Protein AF-A0A1A7ZL63-F1 (afdb_monomer_lite)

Foldseek 3Di:
DWDFDDPDPPDTDIDDDPDDDPDPVVVQVVCCVVVVPPDRDDDDDDDPPPPDDDDDDDDDDDDDDDDDDDPDDPDDPPPDDDQDDFPPVLVVLVVVQVVVCVVPNDHRDDDPVSVDRSVDLCVLVVVLQVVCVVPVVQADPPDPSRSVVVSVVSVVVVVVVLVVCVVVVPVVSVVPDDPPPPPDD

Secondary structure (DSSP, 8-state):
-EEEEEEETTEEEEEE-SS--SSHHHHHHHHHHHHT--SPPPP----TTTTS------------------TT----------PPP--HHHHHHHHHHHHHHHHH-PPP---HHHHHHHT-THHHHHHHHHHHHH-GGGPPTT-SSS-HHHHHHHHHHHHHHHHHHHHTT-HHHHTT---------

pLDDT: mean 71.56, std 17.41, range [31.41, 94.0]

Radius of gyration: 26.02 Å; chains: 1; bounding box: 47×68×57 Å

Structure (mmCIF, N/CA/C/O backbone):
data_AF-A0A1A7ZL63-F1
#
_entry.id   AF-A0A1A7ZL63-F1
#
loop_
_atom_site.group_PDB
_atom_site.id
_atom_site.type_symbol
_atom_site.label_atom_id
_atom_site.label_alt_id
_atom_site.label_comp_id
_atom_site.label_asym_id
_atom_site.label_entity_id
_atom_site.label_seq_id
_atom_site.pdbx_PDB_ins_code
_atom_site.Cartn_x
_atom_site.Cartn_y
_atom_site.Cartn_z
_atom_site.occupancy
_atom_site.B_iso_or_equiv
_atom_site.auth_seq_id
_atom_site.auth_comp_id
_atom_site.auth_asym_id
_atom_site.auth_atom_id
_atom_site.pdbx_PDB_model_num
ATOM 1 N N . MET A 1 1 ? 22.954 -25.687 13.966 1.00 70.56 1 MET A N 1
ATOM 2 C CA . MET A 1 1 ? 22.004 -24.826 13.222 1.00 70.56 1 MET A CA 1
ATOM 3 C C . MET A 1 1 ? 20.607 -25.435 13.290 1.00 70.56 1 MET A C 1
ATOM 5 O O . MET A 1 1 ? 20.502 -26.653 13.380 1.00 70.56 1 MET A O 1
ATOM 9 N N . LEU A 1 2 ? 19.548 -24.621 13.294 1.00 75.62 2 LEU A N 1
ATOM 10 C CA . LEU A 1 2 ? 18.165 -25.104 13.254 1.00 75.62 2 LEU A CA 1
ATOM 11 C C . LEU A 1 2 ? 17.562 -24.785 11.885 1.00 75.62 2 LEU A C 1
ATOM 13 O O . LEU A 1 2 ? 17.505 -23.617 11.516 1.00 75.62 2 LEU A O 1
ATOM 17 N N . LEU A 1 3 ? 17.117 -25.807 11.159 1.00 78.75 3 LEU A N 1
ATOM 18 C CA . LEU A 1 3 ? 16.403 -25.656 9.896 1.00 78.75 3 LEU A CA 1
ATOM 19 C C . LEU A 1 3 ? 14.911 -25.891 10.114 1.00 78.75 3 LEU A C 1
ATOM 21 O O . LEU A 1 3 ? 14.521 -26.822 10.817 1.00 78.75 3 LEU A O 1
ATOM 25 N N . HIS A 1 4 ? 14.078 -25.045 9.515 1.00 77.44 4 HIS A N 1
ATOM 26 C CA . HIS A 1 4 ? 12.648 -25.301 9.382 1.00 77.44 4 HIS A CA 1
ATOM 27 C C . HIS A 1 4 ? 12.427 -25.895 7.993 1.00 77.44 4 HIS A C 1
ATOM 29 O O . HIS A 1 4 ? 12.648 -25.221 6.992 1.00 77.44 4 HIS A O 1
ATOM 35 N N . VAL A 1 5 ? 12.059 -27.168 7.945 1.00 76.81 5 VAL A N 1
ATOM 36 C CA . VAL A 1 5 ? 11.848 -27.920 6.711 1.00 76.81 5 VAL A CA 1
ATOM 37 C C . VAL A 1 5 ? 10.349 -28.083 6.513 1.00 76.81 5 VAL A C 1
ATOM 39 O O . VAL A 1 5 ? 9.661 -28.586 7.397 1.00 76.81 5 VAL A O 1
ATOM 42 N N . VAL A 1 6 ? 9.845 -27.636 5.369 1.00 76.56 6 VAL A N 1
ATOM 43 C CA . VAL A 1 6 ? 8.435 -27.744 4.982 1.00 76.56 6 VAL A CA 1
ATOM 44 C C . VAL A 1 6 ? 8.344 -28.874 3.962 1.00 76.56 6 VAL A C 1
ATOM 46 O O . VAL A 1 6 ? 8.905 -28.761 2.877 1.00 76.56 6 VAL A O 1
ATOM 49 N N . LEU A 1 7 ? 7.704 -29.985 4.327 1.00 74.25 7 LEU A N 1
ATOM 50 C CA . LEU A 1 7 ? 7.503 -31.137 3.436 1.00 74.25 7 LEU A CA 1
ATOM 51 C C . LEU A 1 7 ? 6.174 -31.033 2.674 1.00 74.25 7 LEU A C 1
ATOM 53 O O . LEU A 1 7 ? 6.076 -31.476 1.536 1.00 74.25 7 LEU A O 1
ATOM 57 N N . ALA A 1 8 ? 5.164 -30.445 3.313 1.00 67.62 8 ALA A N 1
ATOM 58 C CA . ALA A 1 8 ? 3.850 -30.129 2.761 1.00 67.62 8 ALA A CA 1
ATOM 59 C C . ALA A 1 8 ? 3.248 -28.954 3.551 1.00 67.62 8 ALA A C 1
ATOM 61 O O . ALA A 1 8 ? 3.749 -28.641 4.634 1.00 67.62 8 ALA A O 1
ATOM 62 N N . ASP A 1 9 ? 2.161 -28.355 3.057 1.00 61.75 9 ASP A N 1
ATOM 63 C CA . ASP A 1 9 ? 1.503 -27.192 3.686 1.00 61.75 9 ASP A CA 1
ATOM 64 C C . ASP A 1 9 ? 1.155 -27.421 5.172 1.00 61.75 9 ASP A C 1
ATOM 66 O O . ASP A 1 9 ? 1.250 -26.499 5.982 1.00 61.75 9 ASP A O 1
ATOM 70 N N . ASP A 1 10 ? 0.863 -28.673 5.549 1.00 66.25 10 ASP A N 1
ATOM 71 C CA . ASP A 1 10 ? 0.518 -29.072 6.920 1.00 66.25 10 ASP A CA 1
ATOM 72 C C . ASP A 1 10 ? 1.661 -29.784 7.678 1.00 66.25 10 ASP A C 1
ATOM 74 O O . ASP A 1 10 ? 1.498 -30.158 8.842 1.00 66.25 10 ASP A O 1
ATOM 78 N N . ASN A 1 11 ? 2.826 -30.002 7.053 1.00 68.88 11 ASN A N 1
ATOM 79 C CA . ASN A 1 11 ? 3.933 -30.768 7.640 1.00 68.88 11 ASN A CA 1
ATOM 80 C C . ASN A 1 11 ? 5.240 -29.966 7.645 1.00 68.88 11 ASN A C 1
ATOM 82 O O . ASN A 1 11 ? 6.052 -30.035 6.717 1.00 68.88 11 ASN A O 1
ATOM 86 N N . ILE A 1 12 ? 5.436 -29.220 8.734 1.00 80.06 12 ILE A N 1
ATOM 87 C CA . ILE A 1 12 ? 6.614 -28.387 8.979 1.00 80.06 12 ILE A CA 1
ATOM 88 C C . ILE A 1 12 ? 7.403 -28.974 10.148 1.00 80.06 12 ILE A C 1
ATOM 90 O O . ILE A 1 12 ? 6.909 -29.052 11.274 1.00 80.06 12 ILE A O 1
ATOM 94 N N . GLN A 1 13 ? 8.656 -29.348 9.901 1.00 75.19 13 GLN A N 1
ATOM 95 C CA . GLN A 1 13 ? 9.521 -29.987 10.886 1.00 75.19 13 GLN A CA 1
ATOM 96 C C . GLN A 1 13 ? 10.772 -29.161 11.165 1.00 75.19 13 GLN A C 1
ATOM 98 O O . GLN A 1 13 ? 11.393 -28.582 10.275 1.00 75.19 13 GLN A O 1
ATOM 103 N N . ARG A 1 14 ? 11.160 -29.103 12.440 1.00 80.00 14 ARG A N 1
ATOM 104 C CA . ARG A 1 14 ? 12.353 -28.376 12.885 1.00 80.00 14 ARG A CA 1
ATOM 105 C C . ARG A 1 14 ? 13.497 -29.369 13.034 1.00 80.00 14 ARG A C 1
ATOM 107 O O . ARG A 1 14 ? 13.522 -30.137 13.991 1.00 80.00 14 ARG A O 1
ATOM 114 N N . VAL A 1 15 ? 14.451 -29.335 12.112 1.00 79.69 15 VAL A N 1
ATOM 115 C CA . VAL A 1 15 ? 15.610 -30.232 12.111 1.00 79.69 15 VAL A CA 1
ATOM 116 C C . VAL A 1 15 ? 16.800 -29.518 12.738 1.00 79.69 15 VAL A C 1
ATOM 118 O O . VAL A 1 15 ? 17.199 -28.431 12.310 1.00 79.69 15 VAL A O 1
ATOM 121 N N . ARG A 1 16 ? 17.379 -30.118 13.781 1.00 78.19 16 ARG A N 1
ATOM 122 C CA . ARG A 1 16 ? 18.642 -29.653 14.364 1.00 78.19 16 ARG A CA 1
ATOM 123 C C . ARG A 1 16 ? 19.801 -30.330 13.652 1.00 78.19 16 ARG A C 1
ATOM 125 O O . ARG A 1 16 ? 19.922 -31.546 13.687 1.00 78.19 16 ARG A O 1
ATOM 132 N N . ILE A 1 17 ? 20.662 -29.522 13.047 1.00 77.94 17 ILE A N 1
ATOM 133 C CA . ILE A 1 17 ? 21.904 -29.972 12.424 1.00 77.94 17 ILE A CA 1
ATOM 134 C C . ILE A 1 17 ? 23.062 -29.591 13.341 1.00 77.94 17 ILE A C 1
ATOM 136 O O . ILE A 1 17 ? 23.284 -28.404 13.608 1.00 77.94 17 ILE A O 1
ATOM 140 N N . GLU A 1 18 ? 23.789 -30.593 13.829 1.00 71.56 18 GLU A N 1
ATOM 141 C CA . GLU A 1 18 ? 24.925 -30.398 14.736 1.00 71.56 18 GLU A CA 1
ATOM 142 C C . GLU A 1 18 ? 26.198 -29.973 13.999 1.00 71.56 18 GLU A C 1
ATOM 144 O O . GLU A 1 18 ? 26.926 -29.110 14.485 1.00 71.56 18 GLU A O 1
ATOM 149 N N . ARG A 1 19 ? 26.442 -30.522 12.803 1.00 71.19 19 ARG A N 1
ATOM 150 C CA . ARG A 1 19 ? 27.609 -30.201 11.969 1.00 71.19 19 ARG A CA 1
ATOM 151 C C . ARG A 1 19 ? 27.166 -29.605 10.645 1.00 71.19 19 ARG A C 1
ATOM 153 O O . ARG A 1 19 ? 26.335 -30.196 9.968 1.00 71.19 19 ARG A O 1
ATOM 160 N N . LEU A 1 20 ? 27.714 -28.442 10.297 1.00 71.50 20 LEU A N 1
ATOM 161 C CA . LEU A 1 20 ? 27.452 -27.787 9.019 1.00 71.50 20 LEU A CA 1
ATOM 162 C C . LEU A 1 20 ? 28.084 -28.622 7.891 1.00 71.50 20 LEU A C 1
ATOM 164 O O . LEU A 1 20 ? 29.304 -28.780 7.897 1.00 71.50 20 LEU A O 1
ATOM 168 N N . PRO A 1 21 ? 27.295 -29.173 6.956 1.00 77.75 21 PRO A N 1
ATOM 169 C CA . PRO A 1 21 ? 27.849 -29.875 5.806 1.00 77.75 21 PRO A CA 1
ATOM 170 C C . PRO A 1 21 ? 28.565 -28.887 4.879 1.00 77.75 21 PRO A C 1
ATOM 172 O O . PRO A 1 21 ? 28.074 -27.779 4.666 1.00 77.75 21 PRO A O 1
ATOM 175 N N . GLU A 1 22 ? 29.701 -29.286 4.306 1.00 75.44 22 GLU A N 1
ATOM 176 C CA . GLU A 1 22 ? 30.427 -28.461 3.325 1.00 75.44 22 GLU A CA 1
ATOM 177 C C . GLU A 1 22 ? 29.796 -28.528 1.925 1.00 75.44 22 GLU A C 1
ATOM 179 O O . GLU A 1 22 ? 30.014 -27.639 1.102 1.00 75.44 22 GLU A O 1
ATOM 184 N N . LYS A 1 23 ? 28.995 -29.568 1.649 1.00 81.25 23 LYS A N 1
ATOM 185 C CA . LYS A 1 23 ? 28.342 -29.795 0.355 1.00 81.25 23 LYS A CA 1
ATOM 186 C C . LYS A 1 23 ? 26.835 -29.981 0.497 1.00 81.25 23 LYS A C 1
ATOM 188 O O . LYS A 1 23 ? 26.334 -30.511 1.488 1.00 81.25 23 LYS A O 1
ATOM 193 N N . VAL A 1 24 ? 26.111 -29.579 -0.547 1.00 80.94 24 VAL A N 1
ATOM 194 C CA . VAL A 1 24 ? 24.645 -29.690 -0.621 1.00 80.94 24 VAL A CA 1
ATOM 195 C C . VAL A 1 24 ? 24.190 -31.151 -0.656 1.00 80.94 24 VAL A C 1
ATOM 197 O O . VAL A 1 24 ? 23.161 -31.479 -0.072 1.00 80.94 24 VAL A O 1
ATOM 200 N N . ASP A 1 25 ? 24.954 -32.043 -1.283 1.00 81.38 25 ASP A N 1
ATOM 201 C CA . ASP A 1 25 ? 24.606 -33.468 -1.343 1.00 81.38 25 ASP A CA 1
ATOM 202 C C . ASP A 1 25 ? 24.687 -34.132 0.035 1.00 81.38 25 ASP A C 1
ATOM 204 O O . ASP A 1 25 ? 23.787 -34.879 0.418 1.00 81.38 25 ASP A O 1
ATOM 208 N N . ASP A 1 26 ? 25.690 -33.764 0.835 1.00 83.38 26 ASP A N 1
ATOM 209 C CA . ASP A 1 26 ? 25.818 -34.220 2.221 1.00 83.38 26 ASP A CA 1
ATOM 210 C C . ASP A 1 26 ? 24.646 -33.709 3.077 1.00 83.38 26 ASP A C 1
ATOM 212 O O . ASP A 1 26 ? 24.096 -34.444 3.900 1.00 83.38 26 ASP A O 1
ATOM 216 N N . LEU A 1 27 ? 24.201 -32.467 2.837 1.00 84.19 27 LEU A N 1
ATOM 217 C CA . LEU A 1 27 ? 23.000 -31.910 3.464 1.00 84.19 27 LEU A CA 1
ATOM 218 C C . LEU A 1 27 ? 21.731 -32.673 3.053 1.00 84.19 27 LEU A C 1
ATOM 220 O O . LEU A 1 27 ? 20.891 -32.955 3.908 1.00 84.19 27 LEU A O 1
ATOM 224 N N . LYS A 1 28 ? 21.584 -33.036 1.773 1.00 83.00 28 LYS A N 1
ATOM 225 C CA . LYS A 1 28 ? 20.447 -33.836 1.288 1.00 83.00 28 LYS A CA 1
ATOM 226 C C . LYS A 1 28 ? 20.410 -35.206 1.957 1.00 83.00 28 LYS A C 1
ATOM 228 O O . LYS A 1 28 ? 19.357 -35.612 2.439 1.00 83.00 28 LYS A O 1
ATOM 233 N N . ILE A 1 29 ? 21.545 -35.901 2.023 1.00 82.31 29 ILE A N 1
ATOM 234 C CA . ILE A 1 29 ? 21.652 -37.219 2.667 1.00 82.31 29 ILE A CA 1
ATOM 235 C C . ILE A 1 29 ? 21.281 -37.117 4.151 1.00 82.31 29 ILE A C 1
ATOM 237 O O . ILE A 1 29 ? 20.505 -37.931 4.659 1.00 82.31 29 ILE A O 1
ATOM 241 N N . LEU A 1 30 ? 21.776 -36.082 4.833 1.00 84.75 30 LEU A N 1
ATOM 242 C CA . LEU A 1 30 ? 21.455 -35.822 6.232 1.00 84.75 30 LEU A CA 1
ATOM 243 C C . LEU A 1 30 ? 19.952 -35.583 6.437 1.00 84.75 30 LEU A C 1
ATOM 245 O O . LEU A 1 30 ? 19.352 -36.199 7.314 1.00 84.75 30 LEU A O 1
ATOM 249 N N . LEU A 1 31 ? 19.326 -34.742 5.609 1.00 84.62 31 LEU A N 1
ATOM 250 C CA . LEU A 1 31 ? 17.890 -34.465 5.687 1.00 84.62 31 LEU A CA 1
ATOM 251 C C . LEU A 1 31 ? 17.045 -35.706 5.392 1.00 84.62 31 LEU A C 1
ATOM 253 O O . LEU A 1 31 ? 16.101 -35.964 6.132 1.00 84.62 31 LEU A O 1
ATOM 257 N N . LYS A 1 32 ? 17.407 -36.512 4.387 1.00 84.06 32 LYS A N 1
ATOM 258 C CA . LYS A 1 32 ? 16.730 -37.790 4.114 1.00 84.06 32 LYS A CA 1
ATOM 259 C C . LYS A 1 32 ? 16.787 -38.734 5.309 1.00 84.06 32 LYS A C 1
ATOM 261 O O . LYS A 1 32 ? 15.778 -39.335 5.656 1.00 84.06 32 LYS A O 1
ATOM 266 N N . THR A 1 33 ? 17.948 -38.822 5.957 1.00 81.69 33 THR A N 1
ATOM 267 C CA . THR A 1 33 ? 18.157 -39.700 7.116 1.00 81.69 33 THR A CA 1
ATOM 268 C C . THR A 1 33 ? 17.374 -39.205 8.333 1.00 81.69 33 THR A C 1
ATOM 270 O O . THR A 1 33 ? 16.739 -39.995 9.021 1.00 81.69 33 THR A O 1
ATOM 273 N N . CYS A 1 34 ? 17.368 -37.894 8.591 1.00 81.81 34 CYS A N 1
ATOM 274 C CA . CYS A 1 34 ? 16.638 -37.307 9.717 1.00 81.81 34 CYS A CA 1
ATOM 275 C C . CYS A 1 34 ? 15.114 -37.326 9.535 1.00 81.81 34 CYS A C 1
ATOM 277 O O . CYS A 1 34 ? 14.393 -37.424 10.524 1.00 81.81 34 CYS A O 1
ATOM 279 N N . LEU A 1 35 ? 14.632 -37.197 8.296 1.00 79.94 35 LEU A N 1
ATOM 280 C CA . LEU A 1 35 ? 13.205 -37.119 7.960 1.00 79.94 35 LEU A CA 1
ATOM 281 C C . LEU A 1 35 ? 12.637 -38.455 7.453 1.00 79.94 35 LEU A C 1
ATOM 283 O O . LEU A 1 35 ? 11.451 -38.532 7.144 1.00 79.94 35 LEU A O 1
ATOM 287 N N . ASN A 1 36 ? 13.474 -39.495 7.388 1.00 81.19 36 ASN A N 1
ATOM 288 C CA . ASN A 1 36 ? 13.137 -40.850 6.955 1.00 81.19 36 ASN A CA 1
ATOM 289 C C . ASN A 1 36 ? 12.478 -40.906 5.559 1.00 81.19 36 ASN A C 1
ATOM 291 O O . ASN A 1 36 ? 11.502 -41.624 5.348 1.00 81.19 36 ASN A O 1
ATOM 295 N N . LEU A 1 37 ? 13.010 -40.113 4.622 1.00 79.81 37 LEU A N 1
ATOM 296 C CA . LEU A 1 37 ? 12.501 -39.977 3.254 1.00 79.81 37 LEU A CA 1
ATOM 297 C C . LEU A 1 37 ? 13.196 -40.979 2.325 1.00 79.81 37 LEU A C 1
ATOM 299 O O . LEU A 1 37 ? 14.426 -40.996 2.245 1.00 79.81 37 LEU A O 1
ATOM 303 N N . GLU A 1 38 ? 12.412 -41.778 1.602 1.00 75.38 38 GLU A N 1
ATOM 304 C CA . GLU A 1 38 ? 12.925 -42.785 0.659 1.00 75.38 38 GLU A CA 1
ATOM 305 C C . GLU A 1 38 ? 13.233 -42.184 -0.728 1.00 75.38 38 GLU A C 1
ATOM 307 O O . GLU A 1 38 ? 14.140 -42.644 -1.423 1.00 75.38 38 GLU A O 1
ATOM 312 N N . ASP A 1 39 ? 12.561 -41.087 -1.089 1.00 74.75 39 ASP A N 1
ATOM 313 C CA . ASP A 1 39 ? 12.647 -40.465 -2.413 1.00 74.75 39 ASP A CA 1
ATOM 314 C C . ASP A 1 39 ? 13.774 -39.430 -2.561 1.00 74.75 39 ASP A C 1
ATOM 316 O O . ASP A 1 39 ? 14.427 -38.996 -1.604 1.00 74.75 39 ASP A O 1
ATOM 320 N N . GLU A 1 40 ? 14.050 -39.025 -3.803 1.00 74.88 40 GLU A N 1
ATOM 321 C CA . GLU A 1 40 ? 14.938 -37.903 -4.104 1.00 74.88 40 GLU A CA 1
ATOM 322 C C . GLU A 1 40 ? 14.309 -36.571 -3.684 1.00 74.88 40 GLU A C 1
ATOM 324 O O . GLU A 1 40 ? 13.197 -36.236 -4.079 1.00 74.88 40 GLU A O 1
ATOM 329 N N . ILE A 1 41 ? 15.036 -35.811 -2.859 1.00 75.56 41 ILE A N 1
ATOM 330 C CA . ILE A 1 41 ? 14.548 -34.547 -2.310 1.00 75.56 41 ILE A CA 1
ATOM 331 C C . ILE A 1 41 ? 15.179 -33.367 -3.042 1.00 75.56 41 ILE A C 1
ATOM 333 O O . ILE A 1 41 ? 16.400 -33.287 -3.220 1.00 75.56 41 ILE A O 1
ATOM 337 N N . VAL A 1 42 ? 14.335 -32.418 -3.433 1.00 76.38 42 VAL A N 1
ATOM 338 C CA . VAL A 1 42 ? 14.758 -31.124 -3.967 1.00 76.38 42 VAL A CA 1
ATOM 339 C C . VAL A 1 42 ? 14.736 -30.123 -2.822 1.00 76.38 42 VAL A C 1
ATOM 341 O O . 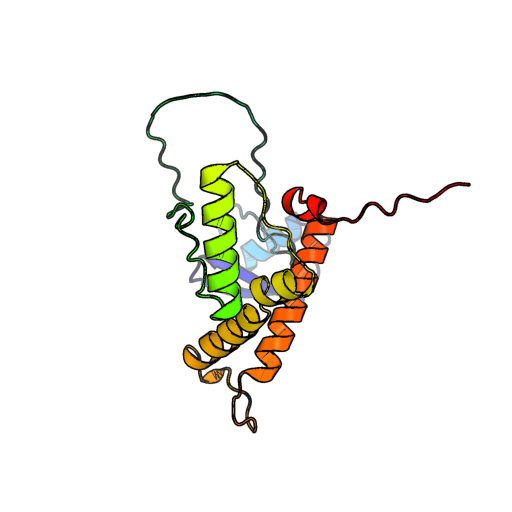VAL A 1 42 ? 13.709 -29.924 -2.182 1.00 76.38 42 VAL A O 1
ATOM 344 N N . ILE A 1 43 ? 15.882 -29.502 -2.545 1.00 77.44 43 ILE A N 1
ATOM 345 C CA . ILE A 1 43 ? 15.975 -28.463 -1.520 1.00 77.44 43 ILE A CA 1
ATOM 346 C C . ILE A 1 43 ? 15.663 -27.128 -2.182 1.00 77.44 43 ILE A C 1
ATOM 348 O O . ILE A 1 43 ? 16.363 -26.710 -3.103 1.00 77.44 43 ILE A O 1
ATOM 352 N N . GLN A 1 44 ? 14.634 -26.460 -1.679 1.00 71.06 44 GLN A N 1
ATOM 353 C CA . GLN A 1 44 ? 14.357 -25.061 -1.968 1.00 71.06 44 GLN A CA 1
ATOM 354 C C . GLN A 1 44 ? 14.586 -24.267 -0.688 1.00 71.06 44 GLN A C 1
ATOM 356 O O . GLN A 1 44 ? 14.170 -24.682 0.394 1.00 71.06 44 GLN A O 1
ATOM 361 N N . PHE A 1 45 ? 15.286 -23.147 -0.805 1.00 70.69 45 PHE A N 1
ATOM 362 C CA . PHE A 1 45 ? 15.494 -22.223 0.297 1.00 70.69 45 PHE A CA 1
ATOM 363 C C . PHE A 1 45 ? 14.743 -20.936 -0.022 1.00 70.69 45 PHE A C 1
ATOM 365 O O . PHE A 1 45 ? 14.794 -20.429 -1.140 1.00 70.69 45 PHE A O 1
ATOM 372 N N . GLN A 1 46 ? 13.980 -20.453 0.953 1.00 55.09 46 GLN A N 1
ATOM 373 C CA . GLN A 1 46 ? 13.253 -19.205 0.815 1.00 55.09 46 GLN A CA 1
ATOM 374 C C . GLN A 1 46 ? 14.166 -18.065 1.259 1.00 55.09 46 GLN A C 1
ATOM 376 O O . GLN A 1 46 ? 14.270 -17.773 2.451 1.00 55.09 46 GLN A O 1
ATOM 381 N N . ASP A 1 47 ? 14.823 -17.431 0.294 1.00 60.69 47 ASP A N 1
ATOM 382 C CA . ASP A 1 47 ? 15.481 -16.149 0.526 1.00 60.69 47 ASP A CA 1
ATOM 383 C C . ASP A 1 47 ? 14.443 -15.038 0.706 1.00 60.69 47 ASP A C 1
ATOM 385 O O . ASP A 1 47 ? 13.340 -15.098 0.153 1.00 60.69 47 ASP A O 1
ATOM 389 N N . GLU A 1 48 ? 14.816 -13.960 1.406 1.00 57.28 48 GLU A N 1
ATOM 390 C CA . GLU A 1 48 ? 14.009 -12.728 1.496 1.00 57.28 48 GLU A CA 1
ATOM 391 C C . GLU A 1 48 ? 13.683 -12.100 0.119 1.00 57.28 48 GLU A C 1
ATOM 393 O O . GLU A 1 48 ? 12.877 -11.168 0.044 1.00 57.28 48 GLU A O 1
ATOM 398 N N . GLU A 1 49 ? 14.291 -12.602 -0.961 1.00 53.69 49 GLU A N 1
ATOM 399 C CA . GLU A 1 49 ? 14.129 -12.161 -2.350 1.00 53.69 49 GLU A CA 1
ATOM 400 C C . GLU A 1 49 ? 13.328 -13.131 -3.244 1.00 53.69 49 GLU A C 1
ATOM 402 O O . GLU A 1 49 ? 12.916 -12.736 -4.330 1.00 53.69 49 GLU A O 1
ATOM 407 N N . PHE A 1 50 ? 13.025 -14.365 -2.818 1.00 44.69 50 PHE A N 1
ATOM 408 C CA . PHE A 1 50 ? 12.484 -15.410 -3.715 1.00 44.69 50 PHE A CA 1
ATOM 409 C C . PHE A 1 50 ? 10.955 -15.380 -3.919 1.00 44.69 50 PHE A C 1
ATOM 411 O O . PHE A 1 50 ? 10.361 -16.327 -4.429 1.00 44.69 50 PHE A O 1
ATOM 418 N N . GLY A 1 51 ? 10.292 -14.302 -3.500 1.00 44.66 51 GLY A N 1
ATOM 419 C CA . GLY A 1 51 ? 8.833 -14.222 -3.479 1.00 44.66 51 GLY A CA 1
ATOM 420 C C . GLY A 1 51 ? 8.143 -14.053 -4.834 1.00 44.66 51 GLY A C 1
ATOM 421 O O . GLY A 1 51 ? 6.939 -14.282 -4.876 1.00 44.66 51 GLY A O 1
ATOM 422 N N . ASP A 1 52 ? 8.828 -13.634 -5.909 1.00 43.34 52 ASP A N 1
ATOM 423 C CA . ASP A 1 52 ? 8.128 -13.327 -7.170 1.00 43.34 52 ASP A CA 1
ATOM 424 C C . ASP A 1 52 ? 9.048 -13.108 -8.390 1.00 43.34 52 ASP A C 1
ATOM 426 O O . ASP A 1 52 ? 9.164 -11.993 -8.892 1.00 43.34 52 ASP A O 1
ATOM 430 N N . CYS A 1 53 ? 9.735 -14.139 -8.891 1.00 36.06 53 CYS A N 1
ATOM 431 C CA . CYS A 1 53 ? 10.427 -14.051 -10.186 1.00 36.06 53 CYS A CA 1
ATOM 432 C C . CYS A 1 53 ? 10.366 -15.388 -10.945 1.00 36.06 53 CYS A C 1
ATOM 434 O O . CYS A 1 53 ? 11.343 -16.131 -10.978 1.00 36.06 53 CYS A O 1
ATOM 436 N N . THR A 1 54 ? 9.242 -15.693 -11.602 1.00 36.78 54 THR A N 1
ATOM 437 C CA . THR A 1 54 ? 9.257 -16.609 -12.760 1.00 36.78 54 THR A CA 1
ATOM 438 C C . THR A 1 54 ? 9.021 -15.781 -14.018 1.00 36.78 54 THR A C 1
ATOM 440 O O . THR A 1 54 ? 7.909 -15.386 -14.353 1.00 36.78 54 THR A O 1
ATOM 443 N N . VAL A 1 55 ? 10.128 -15.408 -14.653 1.00 44.38 55 VAL A N 1
ATOM 444 C CA . VAL A 1 55 ? 10.168 -14.703 -15.934 1.00 44.38 55 VAL A CA 1
ATOM 445 C C . VAL A 1 55 ? 10.061 -15.724 -17.061 1.00 44.38 55 VAL A C 1
ATOM 447 O O . VAL A 1 55 ? 11.061 -16.339 -17.421 1.00 44.38 55 VAL A O 1
ATOM 450 N N . ASP A 1 56 ? 8.879 -15.870 -17.657 1.00 40.22 56 ASP A N 1
ATOM 451 C CA . ASP A 1 56 ? 8.777 -16.491 -18.979 1.00 40.22 56 ASP A CA 1
ATOM 452 C C . ASP A 1 56 ? 9.061 -15.434 -20.051 1.00 40.22 56 ASP A C 1
ATOM 454 O O . ASP A 1 56 ? 8.260 -14.552 -20.366 1.00 40.22 56 ASP A O 1
ATOM 458 N N . THR A 1 57 ? 10.278 -15.516 -20.581 1.00 42.47 57 THR A N 1
ATOM 459 C CA . THR A 1 57 ? 10.737 -14.804 -21.772 1.00 42.47 57 THR A CA 1
ATOM 460 C C . THR A 1 57 ? 10.223 -15.557 -22.998 1.00 42.47 57 THR A C 1
ATOM 462 O O . THR A 1 57 ? 10.702 -16.655 -23.266 1.00 42.47 57 THR A O 1
ATOM 465 N N . GLY A 1 58 ? 9.287 -14.991 -23.770 1.00 35.84 58 GLY A N 1
ATOM 466 C CA . GLY A 1 58 ? 8.950 -15.584 -25.069 1.00 35.84 58 GLY A CA 1
ATOM 467 C C . GLY A 1 58 ? 7.665 -15.132 -25.766 1.00 35.84 58 GLY A C 1
ATOM 468 O O . GLY A 1 58 ? 6.615 -15.724 -25.574 1.00 35.84 58 GLY A O 1
ATOM 469 N N . SER A 1 59 ? 7.850 -14.205 -26.708 1.00 36.03 59 SER A N 1
ATOM 470 C CA . SER A 1 59 ? 7.121 -14.033 -27.976 1.00 36.03 59 SER A CA 1
ATOM 471 C C . SER A 1 59 ? 5.744 -13.356 -28.020 1.00 36.03 59 SER A C 1
ATOM 473 O O . SER A 1 59 ? 4.757 -13.773 -27.423 1.00 36.03 59 SER A O 1
ATOM 475 N N . LEU A 1 60 ? 5.717 -12.327 -28.871 1.00 45.22 60 LEU A N 1
ATOM 476 C CA . LEU A 1 60 ? 4.561 -11.702 -29.504 1.00 45.22 60 LEU A CA 1
ATOM 477 C C . LEU A 1 60 ? 3.738 -12.743 -30.285 1.00 45.22 60 LEU A C 1
ATOM 479 O O . LEU A 1 60 ? 4.323 -13.594 -30.951 1.00 45.22 60 LEU A O 1
ATOM 483 N N . ASP A 1 61 ? 2.406 -12.681 -30.201 1.00 34.19 61 ASP A N 1
ATOM 484 C CA . ASP A 1 61 ? 1.536 -12.289 -31.321 1.00 34.19 61 ASP A CA 1
ATOM 485 C C . ASP A 1 61 ? 0.040 -12.532 -31.038 1.00 34.19 61 ASP A C 1
ATOM 487 O O . ASP A 1 61 ? -0.387 -13.256 -30.142 1.00 34.19 61 ASP A O 1
ATOM 491 N N . THR A 1 62 ? -0.748 -11.808 -31.819 1.00 39.00 62 THR A N 1
ATOM 492 C CA . THR A 1 62 ? -2.182 -11.545 -31.752 1.00 39.00 62 THR A CA 1
ATOM 493 C C . THR A 1 62 ? -3.099 -12.769 -31.936 1.00 39.00 62 THR A C 1
ATOM 495 O O . THR A 1 62 ? -2.927 -13.580 -32.838 1.00 39.00 62 THR A O 1
ATOM 498 N N . SER A 1 63 ? -4.204 -12.741 -31.177 1.00 38.94 63 SER A N 1
ATOM 499 C CA . SER A 1 63 ? -5.534 -13.346 -31.404 1.00 38.94 63 SER A CA 1
ATOM 500 C C . SER A 1 63 ? -5.809 -14.842 -31.137 1.00 38.94 63 SER A C 1
ATOM 502 O O . SER A 1 63 ? -5.273 -15.743 -31.764 1.00 38.94 63 SER A O 1
ATOM 504 N N . SER A 1 64 ? -6.852 -15.010 -30.309 1.00 39.44 64 SER A N 1
ATOM 505 C CA . SER A 1 64 ? -7.903 -16.042 -30.330 1.00 39.44 64 SER A CA 1
ATOM 506 C C . SER A 1 64 ? -7.636 -17.425 -29.720 1.00 39.44 64 SER A C 1
ATOM 508 O O . SER A 1 64 ? -6.945 -18.265 -30.272 1.00 39.44 64 SER A O 1
ATOM 510 N N . GLN A 1 65 ? -8.343 -17.650 -28.603 1.00 46.16 65 GLN A N 1
ATOM 511 C CA . GLN A 1 65 ? -8.928 -18.904 -28.103 1.00 46.16 65 GLN A CA 1
ATOM 512 C C . GLN A 1 65 ? -8.167 -20.219 -28.367 1.00 46.16 65 GLN A C 1
ATOM 514 O O . GLN A 1 65 ? -8.344 -20.851 -29.401 1.00 46.16 65 GLN A O 1
ATOM 519 N N . SER A 1 66 ? -7.541 -20.769 -27.324 1.00 31.42 66 SER A N 1
ATOM 520 C CA . SER A 1 66 ? -7.815 -22.163 -26.953 1.00 31.42 66 SER A CA 1
ATOM 521 C C . SER A 1 66 ? -7.550 -22.395 -25.466 1.00 31.42 66 SER A C 1
ATOM 523 O O . SER A 1 66 ? -6.700 -21.757 -24.847 1.00 31.42 66 SER A O 1
ATOM 525 N N . SER A 1 67 ? -8.357 -23.271 -24.878 1.00 48.00 67 SER A N 1
ATOM 526 C CA . SER A 1 67 ? -8.282 -23.690 -23.488 1.00 48.00 67 SER A CA 1
ATOM 527 C C . SER A 1 67 ? -6.944 -24.359 -23.164 1.00 48.00 67 SER A C 1
ATOM 529 O O . SER A 1 67 ? -6.656 -25.447 -23.647 1.00 48.00 67 SER A O 1
ATOM 531 N N . GLY A 1 68 ? -6.188 -23.753 -22.253 1.00 31.41 68 GLY A N 1
ATOM 532 C CA . GLY A 1 68 ? -5.082 -24.384 -21.540 1.00 31.41 68 GLY A CA 1
ATOM 533 C C . GLY A 1 68 ? -5.277 -24.150 -20.050 1.00 31.41 68 GLY A C 1
ATOM 534 O O . GLY A 1 68 ? -5.156 -23.028 -19.570 1.00 31.41 68 GLY A O 1
ATOM 535 N N . LYS A 1 69 ? -5.653 -25.197 -19.317 1.00 49.81 69 LYS A N 1
ATOM 536 C CA . LYS A 1 69 ? -5.716 -25.171 -17.856 1.00 49.81 69 LYS A CA 1
ATOM 537 C C . LYS A 1 69 ? -4.287 -25.131 -17.318 1.00 49.81 69 LYS A C 1
ATOM 539 O O . LYS A 1 69 ? -3.626 -26.162 -17.304 1.00 49.81 69 LYS A O 1
ATOM 544 N N . THR A 1 70 ? -3.850 -23.986 -16.811 1.00 34.97 70 THR A N 1
ATOM 545 C CA . THR A 1 70 ? -2.796 -23.922 -15.794 1.00 34.97 70 THR A CA 1
ATOM 546 C C . THR A 1 70 ? -3.335 -23.115 -14.619 1.00 34.97 70 THR A C 1
ATOM 548 O O . THR A 1 70 ? -3.566 -21.909 -14.664 1.00 34.97 70 THR A O 1
ATOM 551 N N . SER A 1 71 ? -3.681 -23.869 -13.580 1.00 51.16 71 SER A N 1
ATOM 552 C CA . SER A 1 71 ? -4.128 -23.378 -12.286 1.00 51.16 71 SER A CA 1
ATOM 553 C C . SER A 1 71 ? -3.000 -22.575 -11.640 1.00 51.16 71 SER A C 1
ATOM 555 O O . SER A 1 71 ? -1.901 -23.093 -11.479 1.00 51.16 71 SER A O 1
ATOM 557 N N . GLY A 1 72 ? -3.279 -21.323 -11.275 1.00 39.91 72 GLY A N 1
ATOM 558 C CA . GLY A 1 72 ? -2.344 -20.471 -10.531 1.00 39.91 72 GLY A CA 1
ATOM 559 C C . GLY A 1 72 ? -2.779 -19.010 -10.422 1.00 39.91 72 GLY A C 1
ATOM 560 O O . GLY A 1 72 ? -2.529 -18.367 -9.408 1.00 39.91 72 GLY A O 1
ATOM 561 N N . ARG A 1 73 ? -3.534 -18.489 -11.400 1.00 44.69 73 ARG A N 1
ATOM 562 C CA . ARG A 1 73 ? -4.154 -17.158 -11.306 1.00 44.69 73 ARG A CA 1
ATOM 563 C C . ARG A 1 73 ? -5.669 -17.280 -11.275 1.00 44.69 73 ARG A C 1
ATOM 565 O O . ARG A 1 73 ? -6.333 -17.188 -12.301 1.00 44.69 73 ARG A O 1
ATOM 572 N N . SER A 1 74 ? -6.238 -17.494 -10.093 1.00 47.06 74 SER A N 1
ATOM 573 C CA . SER A 1 74 ? -7.693 -17.659 -9.979 1.00 47.06 74 SER A CA 1
ATOM 574 C C . SER A 1 74 ? -8.487 -16.365 -10.188 1.00 47.06 74 SER A C 1
ATOM 576 O O . SER A 1 74 ? -9.712 -16.434 -10.254 1.00 47.06 74 SER A O 1
ATOM 578 N N . LYS A 1 75 ? -7.849 -15.190 -10.327 1.00 48.75 75 LYS A N 1
ATOM 579 C CA . LYS A 1 75 ? -8.549 -13.936 -10.651 1.00 48.75 75 LYS A CA 1
ATOM 580 C C . LYS A 1 75 ? -7.702 -13.025 -11.554 1.00 48.75 7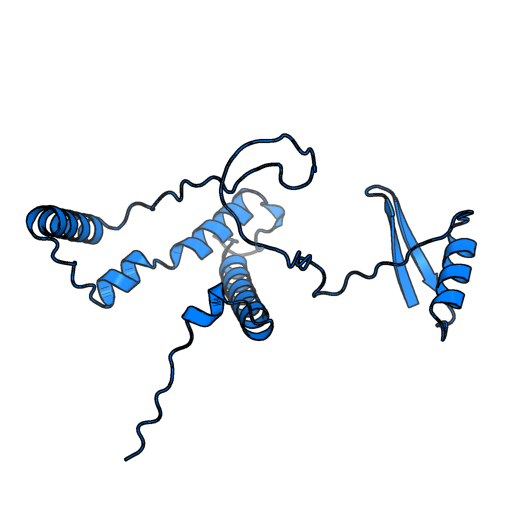5 LYS A C 1
ATOM 582 O O . LYS A 1 75 ? -6.550 -12.753 -11.203 1.00 48.75 75 LYS A O 1
ATOM 587 N N . PRO A 1 76 ? -8.235 -12.497 -12.676 1.00 55.44 76 PRO A N 1
ATOM 588 C CA . PRO A 1 76 ? -7.708 -11.245 -13.214 1.00 55.44 76 PRO A CA 1
ATOM 589 C C . PRO A 1 76 ? -7.768 -10.199 -12.094 1.00 55.44 76 PRO A C 1
ATOM 591 O O . PRO A 1 76 ? -8.651 -10.279 -11.233 1.00 55.44 76 PRO A O 1
ATOM 594 N N . TRP A 1 77 ? -6.839 -9.237 -12.066 1.00 56.06 77 TRP A N 1
ATOM 595 C CA . TRP A 1 77 ? -7.020 -8.073 -11.195 1.00 56.06 77 TRP A CA 1
ATOM 596 C C . TRP A 1 77 ? -8.447 -7.560 -11.416 1.00 56.06 77 TRP A C 1
ATOM 598 O O . TRP A 1 77 ? -8.896 -7.469 -12.560 1.00 56.06 77 TRP A O 1
ATOM 608 N N 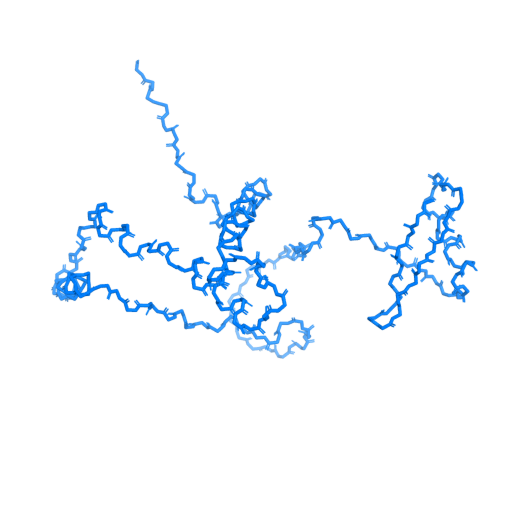. LEU A 1 78 ? -9.204 -7.352 -10.334 1.00 48.34 78 LEU A N 1
ATOM 609 C CA . LEU A 1 78 ? -10.548 -6.792 -10.437 1.00 48.34 78 LEU A CA 1
ATOM 610 C C . LEU A 1 78 ? -10.369 -5.389 -11.032 1.00 48.34 78 LEU A C 1
ATOM 612 O O . LEU A 1 78 ? -9.992 -4.457 -10.330 1.00 48.34 78 LEU A O 1
ATOM 616 N N . ASN A 1 79 ? -10.534 -5.274 -12.350 1.00 57.62 79 ASN A N 1
ATOM 617 C CA . ASN A 1 79 ? -10.074 -4.142 -13.162 1.00 57.62 79 ASN A CA 1
ATOM 618 C C . ASN A 1 79 ? -11.004 -2.920 -13.074 1.00 57.62 79 ASN A C 1
ATOM 620 O O . ASN A 1 79 ? -11.229 -2.220 -14.057 1.00 57.62 79 ASN A O 1
ATOM 624 N N . LEU A 1 80 ? -11.552 -2.653 -11.892 1.00 58.00 80 LEU A N 1
ATOM 625 C CA . LEU A 1 80 ? -12.289 -1.434 -11.588 1.00 58.00 80 LEU A CA 1
ATOM 626 C C . LEU A 1 80 ? -11.637 -0.803 -10.365 1.00 58.00 80 LEU A C 1
ATOM 628 O O . LEU A 1 80 ? -11.982 -1.093 -9.221 1.00 58.00 80 LEU A O 1
ATOM 632 N N . PHE A 1 81 ? -10.646 0.047 -10.627 1.00 64.94 81 PHE A N 1
ATOM 633 C CA . PHE A 1 81 ? -10.121 0.936 -9.605 1.00 64.94 81 PHE A CA 1
ATOM 634 C C . PHE A 1 81 ? -11.201 1.969 -9.279 1.00 64.94 81 PHE A C 1
ATOM 636 O O . PHE A 1 81 ? -11.545 2.807 -10.114 1.00 64.94 81 PHE A O 1
ATOM 643 N N . ILE A 1 82 ? -11.762 1.882 -8.074 1.00 74.12 82 ILE A N 1
ATOM 644 C CA . ILE A 1 82 ? -12.742 2.855 -7.601 1.00 74.12 82 ILE A CA 1
ATOM 645 C C . ILE A 1 82 ? -11.982 4.140 -7.280 1.00 74.12 82 ILE A C 1
ATOM 647 O O . ILE A 1 82 ? -11.195 4.183 -6.333 1.00 74.12 82 ILE A O 1
ATOM 651 N N . ILE A 1 83 ? -12.215 5.183 -8.078 1.00 76.81 83 ILE A N 1
ATOM 652 C CA . ILE A 1 83 ? -11.708 6.520 -7.776 1.00 76.81 83 ILE A CA 1
ATOM 653 C C . ILE A 1 83 ? -12.443 7.007 -6.516 1.00 76.81 83 ILE A C 1
ATOM 655 O O . ILE A 1 83 ? -13.676 7.050 -6.520 1.00 76.81 83 ILE A O 1
ATOM 659 N N . PRO A 1 84 ? -11.729 7.331 -5.424 1.00 77.00 84 PRO A N 1
ATOM 660 C CA . PRO A 1 84 ? -12.357 7.851 -4.219 1.00 77.00 84 PRO A CA 1
ATOM 661 C C . PRO A 1 84 ? -12.973 9.225 -4.494 1.00 77.00 84 PRO A C 1
ATOM 663 O O . PRO A 1 84 ? -12.455 9.993 -5.300 1.00 77.00 84 PRO A O 1
ATOM 666 N N . THR A 1 85 ? -14.051 9.553 -3.785 1.00 81.31 85 THR A N 1
ATOM 667 C CA . THR A 1 85 ? -14.636 10.898 -3.830 1.00 81.31 85 THR A CA 1
ATOM 668 C C . THR A 1 85 ? -13.642 11.916 -3.278 1.00 81.31 85 THR A C 1
ATOM 670 O O . THR A 1 85 ? -13.157 11.758 -2.150 1.00 81.31 85 THR A O 1
ATOM 673 N N . PHE A 1 86 ? -13.348 12.959 -4.048 1.00 86.06 86 PHE A N 1
ATOM 674 C CA . PHE A 1 86 ? -12.463 14.039 -3.625 1.00 86.06 86 PHE A CA 1
ATOM 675 C C . PHE A 1 86 ? -13.207 15.063 -2.755 1.00 86.06 86 PHE A C 1
ATOM 677 O O . PHE A 1 86 ? -14.416 14.975 -2.530 1.00 86.06 86 PHE A O 1
ATOM 684 N N . SER A 1 87 ? -12.479 16.053 -2.231 1.00 85.75 87 SER A N 1
ATOM 685 C CA . SER A 1 87 ? -13.121 17.197 -1.580 1.00 85.75 87 SER A CA 1
ATOM 686 C C . SER A 1 87 ? -14.003 17.951 -2.579 1.00 85.75 87 SER A C 1
ATOM 688 O O . SER A 1 87 ? -13.738 17.959 -3.783 1.00 85.75 87 SER A O 1
ATOM 690 N N . TYR A 1 88 ? -15.046 18.609 -2.071 1.00 88.38 88 TYR A N 1
ATOM 691 C CA . TYR A 1 88 ? -16.031 19.317 -2.893 1.00 88.38 88 TYR A CA 1
ATOM 692 C C . TYR A 1 88 ? -15.391 20.266 -3.920 1.00 88.38 88 TYR A C 1
ATOM 694 O O . TYR A 1 88 ? -15.758 20.261 -5.095 1.00 88.38 88 TYR A O 1
ATOM 702 N N . ASP A 1 89 ? -14.379 21.026 -3.499 1.00 87.75 89 ASP A N 1
ATOM 703 C CA . ASP A 1 89 ? -13.689 21.981 -4.368 1.00 87.75 89 ASP A CA 1
ATOM 704 C C . ASP A 1 89 ? -12.900 21.297 -5.493 1.00 87.75 89 ASP A C 1
ATOM 706 O O . ASP A 1 89 ? -12.817 21.822 -6.607 1.00 87.75 89 ASP A O 1
ATOM 710 N N . ILE A 1 90 ? -12.321 20.123 -5.224 1.00 89.19 90 ILE A N 1
ATOM 711 C CA . ILE A 1 90 ? -11.581 19.335 -6.215 1.00 89.19 90 ILE A CA 1
ATOM 712 C C . ILE A 1 90 ? -12.552 18.695 -7.205 1.00 89.19 90 ILE A C 1
ATOM 714 O O . ILE A 1 90 ? -12.331 18.804 -8.408 1.00 89.19 90 ILE A O 1
ATOM 718 N N . GLU A 1 91 ? -13.662 18.129 -6.731 1.00 92.19 91 GLU A N 1
ATOM 719 C CA . GLU A 1 91 ? -14.731 17.597 -7.588 1.00 92.19 91 GLU A CA 1
ATOM 720 C C . GLU A 1 91 ? -15.292 18.670 -8.531 1.00 92.19 91 GLU A C 1
ATOM 722 O O . GLU A 1 91 ? -15.469 18.430 -9.727 1.00 92.19 91 GLU A O 1
ATOM 727 N N . LEU A 1 92 ? -15.523 19.889 -8.029 1.00 91.31 92 LEU A N 1
ATOM 728 C CA . LEU A 1 92 ? -16.020 21.000 -8.841 1.00 91.31 92 LEU A CA 1
ATOM 729 C C . LEU A 1 92 ? -15.013 21.412 -9.924 1.00 91.31 92 LEU A C 1
ATOM 731 O O . LEU A 1 92 ? -15.393 21.639 -11.077 1.00 91.31 92 LEU A O 1
ATOM 735 N N . LYS A 1 93 ? -13.725 21.492 -9.572 1.00 90.50 93 LYS A N 1
ATOM 736 C CA . LYS A 1 93 ? -12.649 21.803 -10.524 1.00 90.50 93 LYS A CA 1
ATOM 737 C C . LYS A 1 93 ? -12.493 20.710 -11.579 1.00 90.50 93 LYS A C 1
ATOM 739 O O . LYS A 1 93 ? -12.378 21.039 -12.757 1.00 90.50 93 LYS A O 1
ATOM 744 N N . LEU A 1 94 ? -12.523 19.439 -11.176 1.00 92.12 94 LEU A N 1
ATOM 745 C CA . LEU A 1 94 ? -12.445 18.295 -12.086 1.00 92.12 94 LEU A CA 1
ATOM 746 C C . LEU A 1 94 ? -13.644 18.258 -13.031 1.00 92.12 94 LEU A C 1
ATOM 748 O O . LEU A 1 94 ? -13.457 18.089 -14.231 1.00 92.12 94 LEU A O 1
ATOM 752 N N . ARG A 1 95 ? -14.858 18.507 -12.528 1.00 92.25 95 ARG A N 1
ATOM 753 C CA . ARG A 1 95 ? -16.064 18.601 -13.359 1.00 92.25 95 ARG A CA 1
ATOM 754 C C . ARG A 1 95 ? -15.927 19.685 -14.421 1.00 92.25 95 ARG A C 1
ATOM 756 O O . ARG A 1 95 ? -16.071 19.395 -15.600 1.00 92.25 95 ARG A O 1
ATOM 763 N N . LYS A 1 96 ? -15.560 20.904 -14.015 1.00 92.19 96 LYS A N 1
ATOM 764 C CA . LYS A 1 96 ? -15.353 22.018 -14.949 1.00 92.19 96 LYS A CA 1
ATOM 765 C C . LYS A 1 96 ? -14.260 21.709 -15.980 1.00 92.19 96 LYS A C 1
ATOM 767 O O . LYS A 1 96 ? -14.430 22.038 -17.148 1.00 92.19 96 LYS A O 1
ATOM 772 N N . GLY A 1 97 ? -13.160 21.086 -15.553 1.00 91.94 97 GLY A N 1
ATOM 773 C CA . GLY A 1 97 ? -12.071 20.664 -16.437 1.00 91.94 97 GLY A CA 1
ATOM 774 C C . GLY A 1 97 ? -12.495 19.592 -17.444 1.00 91.94 97 GLY A C 1
ATOM 775 O O . GLY A 1 97 ? -12.129 19.667 -18.614 1.00 91.94 97 GLY A O 1
ATOM 776 N N . ASN A 1 98 ? -13.315 18.631 -17.018 1.00 93.69 98 ASN A N 1
ATOM 777 C CA . ASN A 1 98 ? -13.883 17.614 -17.900 1.00 93.69 98 ASN A CA 1
ATOM 778 C C . ASN A 1 98 ? -14.861 18.232 -18.907 1.00 93.69 98 ASN A C 1
ATOM 780 O O . ASN A 1 98 ? -14.820 17.872 -20.080 1.00 93.69 98 ASN A O 1
ATOM 784 N N . ASP A 1 99 ? -15.684 19.195 -18.483 1.00 93.94 99 ASP A N 1
ATOM 785 C CA . ASP A 1 99 ? -16.602 19.911 -19.375 1.00 93.94 99 ASP A CA 1
ATOM 786 C C . ASP A 1 99 ? -15.849 20.697 -20.456 1.00 93.94 99 ASP A C 1
ATOM 788 O O . ASP A 1 99 ? -16.289 20.743 -21.602 1.00 93.94 99 ASP A O 1
ATOM 792 N N . THR A 1 100 ? -14.719 21.330 -20.116 1.00 91.81 100 THR A N 1
ATOM 793 C CA . THR A 1 100 ? -13.868 22.003 -21.110 1.00 91.81 100 THR A CA 1
ATOM 794 C C . THR A 1 100 ? -13.194 20.990 -22.027 1.00 91.81 100 THR A C 1
ATOM 796 O O . THR A 1 100 ? -13.279 21.129 -23.242 1.00 91.81 100 THR A O 1
ATOM 799 N N . TYR A 1 101 ? -12.647 19.907 -21.469 1.00 94.00 101 TYR A N 1
ATOM 800 C CA . TYR A 1 101 ? -12.005 18.848 -22.246 1.00 94.00 101 TYR A CA 1
ATOM 801 C C . TYR A 1 101 ? -12.960 18.211 -23.265 1.00 94.00 101 TYR A C 1
ATOM 803 O O . TYR A 1 101 ? -12.579 17.980 -24.407 1.00 94.00 101 TYR A O 1
ATOM 811 N N . GLN A 1 102 ? -14.223 17.986 -22.894 1.00 93.12 102 GLN A N 1
ATOM 812 C CA . GLN A 1 102 ? -15.235 17.468 -23.820 1.00 93.12 102 GLN A CA 1
ATOM 813 C C . GLN A 1 102 ? -15.589 18.447 -24.946 1.00 93.12 102 GLN A C 1
ATOM 815 O O . GLN A 1 102 ? -16.014 18.009 -26.012 1.00 93.12 102 GLN A O 1
ATOM 820 N N . LYS A 1 103 ? -15.446 19.759 -24.724 1.00 92.81 103 LYS A N 1
ATOM 821 C CA . LYS A 1 103 ? -15.799 20.789 -25.713 1.00 92.81 103 LYS A CA 1
ATOM 822 C C . LYS A 1 103 ? -14.687 21.048 -26.719 1.00 92.81 103 LYS A C 1
ATOM 824 O O . LYS A 1 103 ? -14.980 21.198 -27.900 1.00 92.81 103 LYS A O 1
ATOM 829 N N . ASP A 1 104 ? -13.444 21.146 -26.260 1.00 93.19 104 ASP A N 1
ATOM 830 C CA . ASP A 1 104 ? -12.319 21.601 -27.088 1.00 93.19 104 ASP A CA 1
ATOM 831 C C . ASP A 1 104 ? -11.026 20.781 -26.910 1.00 93.19 104 ASP A C 1
ATOM 833 O O . ASP A 1 104 ? -10.026 21.063 -27.567 1.00 93.19 104 ASP A O 1
ATOM 837 N N . GLY A 1 105 ? -11.031 19.747 -26.062 1.00 89.81 105 GLY A N 1
ATOM 838 C CA . GLY A 1 105 ? -9.856 18.917 -25.774 1.00 89.81 105 GLY A CA 1
ATOM 839 C C . GLY A 1 105 ? -8.835 19.567 -24.835 1.00 89.81 105 GLY A C 1
ATOM 840 O O . GLY A 1 105 ? -7.769 18.991 -24.604 1.00 89.81 105 GLY A O 1
ATOM 841 N N . SER A 1 106 ? -9.129 20.744 -24.274 1.00 88.38 106 SER A N 1
ATOM 842 C CA . SER A 1 106 ? -8.218 21.456 -23.376 1.00 88.38 106 SER A CA 1
ATOM 843 C C . SER A 1 106 ? -7.997 20.686 -22.079 1.00 88.38 106 SER A C 1
ATOM 845 O O . SER A 1 106 ? -8.938 20.332 -21.366 1.00 88.38 106 SER A O 1
ATOM 847 N N . LEU A 1 107 ? -6.728 20.458 -21.744 1.00 88.81 107 LEU A N 1
ATOM 848 C CA . LEU A 1 107 ? -6.331 19.781 -20.513 1.00 88.81 107 LEU A CA 1
ATOM 849 C C . LEU A 1 107 ? -6.416 20.724 -19.308 1.00 88.81 107 LEU A C 1
ATOM 851 O O . LEU A 1 107 ? -6.017 21.888 -19.371 1.00 88.81 107 LEU A O 1
ATOM 855 N N . LEU A 1 108 ? -6.892 20.200 -18.176 1.00 85.31 108 LEU A N 1
ATOM 856 C CA . LEU A 1 108 ? -6.934 20.945 -16.921 1.00 85.31 108 LEU A CA 1
ATOM 857 C C . LEU A 1 108 ? -5.512 21.214 -16.410 1.00 85.31 108 LEU A C 1
ATOM 859 O O . LEU A 1 108 ? -4.722 20.292 -16.204 1.00 85.31 108 LEU A O 1
ATOM 863 N N . HIS A 1 109 ? -5.205 22.479 -16.130 1.00 84.19 109 HIS A N 1
ATOM 864 C CA . HIS A 1 109 ? -3.944 22.853 -15.502 1.00 84.19 109 HIS A CA 1
ATOM 865 C C . HIS A 1 109 ? -3.921 22.425 -14.022 1.00 84.19 109 HIS A C 1
ATOM 867 O O . HIS A 1 109 ? -4.585 23.024 -13.172 1.00 84.19 109 HIS A O 1
ATOM 873 N N . LEU A 1 110 ? -3.144 21.384 -13.708 1.00 81.94 110 LEU A N 1
ATOM 874 C CA . LEU A 1 110 ? -2.996 20.845 -12.353 1.00 81.94 110 LEU A CA 1
ATOM 875 C C . LEU A 1 110 ? -1.979 21.666 -11.548 1.00 81.94 110 LEU A C 1
ATOM 877 O O . LEU A 1 110 ? -0.769 21.483 -11.685 1.00 81.94 110 LEU A O 1
ATOM 881 N N . THR A 1 111 ? -2.460 22.553 -10.673 1.00 83.81 111 THR A N 1
ATOM 882 C CA . THR A 1 111 ? -1.591 23.221 -9.691 1.00 83.81 111 THR A CA 1
ATOM 883 C C . THR A 1 111 ? -1.098 22.230 -8.628 1.00 83.81 111 THR A C 1
ATOM 885 O O . THR A 1 111 ? -1.715 21.187 -8.393 1.00 83.81 111 THR A O 1
ATOM 888 N N . SER A 1 112 ? 0.024 22.551 -7.971 1.00 79.31 112 SER A N 1
ATOM 889 C CA . SER A 1 112 ? 0.634 21.697 -6.936 1.00 79.31 112 SER A CA 1
ATOM 890 C C . SER A 1 112 ? -0.343 21.339 -5.809 1.00 79.31 112 SER A C 1
ATOM 892 O O . SER A 1 112 ? -0.349 20.203 -5.333 1.00 79.31 112 SER A O 1
ATOM 894 N N . ASP A 1 113 ? -1.209 22.275 -5.426 1.00 76.94 113 ASP A N 1
ATOM 895 C CA . ASP A 1 113 ? -2.181 22.080 -4.346 1.00 76.94 113 ASP A CA 1
ATOM 896 C C . ASP A 1 113 ? -3.263 21.071 -4.751 1.00 76.94 113 ASP A C 1
ATOM 898 O O . ASP A 1 113 ? -3.489 20.089 -4.051 1.00 76.94 113 ASP A O 1
ATOM 902 N N . ILE A 1 114 ? -3.827 21.226 -5.958 1.00 82.94 114 ILE A N 1
ATOM 903 C CA . ILE A 1 114 ? -4.817 20.294 -6.526 1.00 82.94 114 ILE A CA 1
ATOM 904 C C . ILE A 1 114 ? -4.221 18.888 -6.633 1.00 82.94 114 ILE A C 1
ATOM 906 O O . ILE A 1 114 ? -4.863 17.900 -6.287 1.00 82.94 114 ILE A O 1
ATOM 910 N N . LYS A 1 115 ? -2.969 18.788 -7.085 1.00 83.62 115 LYS A N 1
ATOM 911 C CA . LYS A 1 115 ? -2.263 17.511 -7.188 1.00 83.62 115 LYS A CA 1
ATOM 912 C C . LYS A 1 115 ? -2.073 16.854 -5.819 1.00 83.62 115 LYS A C 1
ATOM 914 O O . LYS A 1 115 ? -2.221 15.642 -5.710 1.00 83.62 115 LYS A O 1
ATOM 919 N N . THR A 1 116 ? -1.747 17.628 -4.789 1.00 80.25 116 THR A N 1
ATOM 920 C CA . THR A 1 116 ? -1.539 17.107 -3.430 1.00 80.25 116 THR A CA 1
ATOM 921 C C . THR A 1 116 ? -2.846 16.603 -2.823 1.00 80.25 116 THR A C 1
ATOM 923 O O . THR A 1 116 ? -2.856 15.532 -2.217 1.00 80.25 116 THR A O 1
ATOM 926 N N . ASP A 1 117 ? -3.948 17.318 -3.053 1.00 78.25 117 ASP A N 1
ATOM 927 C CA . ASP A 1 117 ? -5.281 16.912 -2.602 1.00 78.25 117 ASP A CA 1
ATOM 928 C C . ASP A 1 117 ? -5.785 15.652 -3.317 1.00 78.25 117 ASP A C 1
ATOM 930 O O . ASP A 1 117 ? -6.377 14.780 -2.680 1.00 78.25 117 ASP A O 1
ATOM 934 N N . ILE A 1 118 ? -5.515 15.513 -4.621 1.00 82.50 118 ILE A N 1
ATOM 935 C CA . ILE A 1 118 ? -5.836 14.294 -5.382 1.00 82.50 118 ILE A CA 1
ATOM 936 C C . ILE A 1 118 ? -4.985 13.110 -4.894 1.00 82.50 118 ILE A C 1
ATOM 938 O O . ILE A 1 118 ? -5.496 12.004 -4.731 1.00 82.50 118 ILE A O 1
ATOM 942 N N . LEU A 1 119 ? -3.697 13.329 -4.612 1.00 76.75 119 LEU A N 1
ATOM 943 C CA . LEU A 1 119 ? -2.751 12.309 -4.133 1.00 76.75 119 LEU A CA 1
ATOM 944 C C . LEU A 1 119 ? -2.854 12.043 -2.619 1.00 76.75 119 LEU A C 1
ATOM 946 O O . LEU A 1 119 ? -1.851 11.740 -1.967 1.00 76.75 119 LEU A O 1
ATOM 950 N N . ASN A 1 120 ? -4.048 12.183 -2.045 1.00 65.69 120 ASN A N 1
ATOM 951 C CA . ASN A 1 120 ? -4.253 12.234 -0.604 1.00 65.69 120 ASN A CA 1
ATOM 952 C C . ASN A 1 120 ? -3.570 11.075 0.153 1.00 65.69 120 ASN A C 1
ATOM 954 O O . ASN A 1 120 ? -3.810 9.895 -0.107 1.00 65.69 120 ASN A O 1
ATOM 958 N N . LYS A 1 121 ? -2.763 11.415 1.167 1.00 61.66 121 LYS A N 1
ATOM 959 C CA . LYS A 1 121 ? -2.001 10.460 1.998 1.00 61.66 121 LYS A CA 1
ATOM 960 C C . LYS A 1 121 ? -2.878 9.582 2.901 1.00 61.66 121 LYS A C 1
ATOM 962 O O . LYS A 1 121 ? -2.360 8.651 3.520 1.00 61.66 121 LYS A O 1
ATOM 967 N N . LYS A 1 122 ? -4.184 9.865 2.978 1.00 63.94 122 LYS A N 1
ATOM 968 C CA . LYS A 1 122 ? -5.151 9.131 3.811 1.00 63.94 122 LYS A CA 1
ATOM 969 C C . LYS A 1 122 ? -5.229 7.639 3.495 1.00 63.94 122 LYS A C 1
ATOM 971 O O . LYS A 1 122 ? -5.495 6.869 4.401 1.00 63.94 122 LYS A O 1
ATOM 976 N N . GLN A 1 123 ? -4.868 7.203 2.288 1.00 74.50 123 GLN A N 1
ATOM 977 C CA . GLN A 1 123 ? -4.937 5.781 1.928 1.00 74.50 123 GLN A CA 1
ATOM 978 C C . GLN A 1 123 ? -4.099 4.869 2.842 1.00 74.50 123 GLN A C 1
ATOM 980 O O . GLN A 1 123 ? -4.540 3.779 3.187 1.00 74.50 123 GLN A O 1
ATOM 985 N N . ILE A 1 124 ? -2.912 5.304 3.282 1.00 79.62 124 ILE A N 1
ATOM 986 C CA . ILE A 1 124 ? -2.080 4.499 4.201 1.00 79.62 124 ILE A CA 1
ATOM 987 C C . ILE A 1 124 ? -2.709 4.457 5.600 1.00 79.62 124 ILE A C 1
ATOM 989 O O . ILE A 1 124 ? -2.623 3.452 6.301 1.00 79.62 124 ILE A O 1
ATOM 993 N N . GLU A 1 125 ? -3.354 5.551 5.996 1.00 85.50 125 GLU A N 1
ATOM 994 C CA . GLU A 1 125 ? -4.060 5.667 7.267 1.00 85.50 125 GLU A CA 1
ATOM 995 C C . GLU A 1 125 ? -5.311 4.789 7.304 1.00 85.50 125 GLU A C 1
ATOM 997 O O . GLU A 1 125 ? -5.497 4.036 8.256 1.00 85.50 125 GLU A O 1
ATOM 1002 N N . ASP A 1 126 ? -6.107 4.808 6.236 1.00 85.19 126 ASP A N 1
ATOM 1003 C CA . ASP A 1 126 ? -7.306 3.985 6.085 1.00 85.19 126 ASP A CA 1
ATOM 1004 C C . ASP A 1 126 ? -6.957 2.492 6.098 1.00 85.19 126 ASP A C 1
ATOM 1006 O O . ASP A 1 126 ? -7.638 1.698 6.746 1.00 85.19 126 ASP A O 1
ATOM 1010 N N . VAL A 1 127 ? -5.848 2.105 5.457 1.00 85.38 127 VAL A N 1
ATOM 1011 C CA . VAL A 1 127 ? -5.340 0.725 5.497 1.00 85.38 127 VAL A CA 1
ATOM 1012 C C . VAL A 1 127 ? -4.895 0.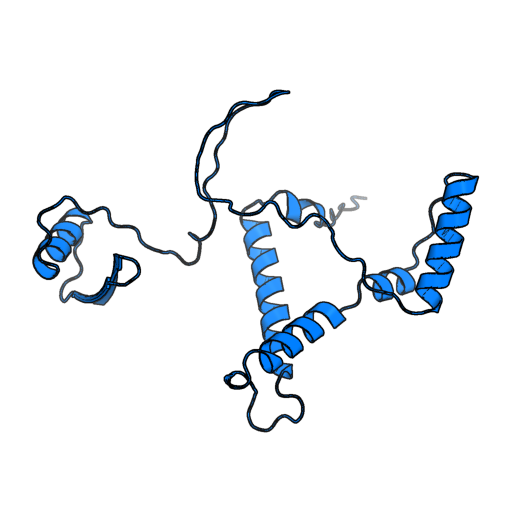337 6.908 1.00 85.38 127 VAL A C 1
ATOM 1014 O O . VAL A 1 127 ? -5.238 -0.750 7.371 1.00 85.38 127 VAL A O 1
ATOM 1017 N N . ALA A 1 128 ? -4.168 1.206 7.617 1.00 88.69 128 ALA A N 1
ATOM 1018 C CA . ALA A 1 128 ? -3.755 0.948 8.998 1.00 88.69 128 ALA A CA 1
ATOM 1019 C C . ALA A 1 128 ? -4.963 0.812 9.940 1.00 88.69 128 ALA A C 1
ATOM 1021 O O . ALA A 1 128 ? -4.995 -0.072 10.797 1.00 88.69 128 ALA A O 1
ATOM 1022 N N . LYS A 1 129 ? -5.980 1.656 9.750 1.00 89.12 129 LYS A N 1
ATOM 1023 C CA . LYS A 1 129 ? -7.233 1.606 10.500 1.00 89.12 129 LYS A CA 1
ATOM 1024 C C . LYS A 1 129 ? -7.994 0.308 10.228 1.00 89.12 129 LYS A C 1
ATOM 1026 O O . LYS A 1 129 ? -8.310 -0.413 11.170 1.00 89.12 129 LYS A O 1
ATOM 1031 N N . ALA A 1 130 ? -8.206 -0.037 8.958 1.00 89.12 130 ALA A N 1
ATOM 1032 C CA . ALA A 1 130 ? -8.882 -1.269 8.557 1.00 89.12 130 ALA A CA 1
ATOM 1033 C C . ALA A 1 130 ? -8.148 -2.528 9.053 1.00 89.12 130 ALA A C 1
ATOM 1035 O O . ALA A 1 130 ? -8.786 -3.511 9.431 1.00 89.12 130 ALA A O 1
ATOM 1036 N N . LEU A 1 131 ? -6.810 -2.498 9.092 1.00 89.75 131 LEU A N 1
ATOM 1037 C CA . LEU A 1 131 ? -5.985 -3.580 9.630 1.00 89.75 131 LEU A CA 1
ATOM 1038 C C . LEU A 1 131 ? -6.298 -3.843 11.109 1.00 89.75 131 LEU A C 1
ATOM 1040 O O . LEU A 1 131 ? -6.517 -4.991 11.490 1.00 89.75 131 LEU A O 1
ATOM 1044 N N . VAL A 1 132 ? -6.346 -2.793 11.929 1.00 90.94 132 VAL A N 1
ATOM 1045 C CA . VAL A 1 132 ? -6.603 -2.900 13.376 1.00 90.94 132 VAL A CA 1
ATOM 1046 C C . VAL A 1 132 ? -8.074 -3.202 13.671 1.00 90.94 132 VAL A C 1
ATOM 1048 O O . VAL A 1 132 ? -8.361 -3.965 14.588 1.00 90.94 132 VAL A O 1
ATOM 1051 N N . GLU A 1 133 ? -9.009 -2.673 12.878 1.00 89.31 133 GLU A N 1
ATOM 1052 C CA . GLU A 1 133 ? -10.435 -3.017 12.979 1.00 89.31 133 GLU A CA 1
ATOM 1053 C C . GLU A 1 133 ? -10.684 -4.500 12.684 1.00 89.31 133 GLU A C 1
ATOM 1055 O O . GLU A 1 133 ? -11.425 -5.164 13.408 1.00 89.31 133 GLU A O 1
ATOM 1060 N N . LYS A 1 134 ? -10.029 -5.043 11.652 1.00 92.25 134 LYS A N 1
ATOM 1061 C CA . LYS A 1 134 ? -10.131 -6.462 11.295 1.00 92.25 134 LYS A CA 1
ATOM 1062 C C . LYS A 1 134 ? -9.383 -7.367 12.276 1.00 92.25 134 LYS A C 1
ATOM 1064 O O . LYS A 1 134 ? -9.811 -8.496 12.514 1.00 92.25 134 LYS A O 1
ATOM 1069 N N . HIS A 1 135 ? -8.279 -6.882 12.843 1.00 90.00 135 HIS A N 1
ATOM 1070 C CA . HIS A 1 135 ? -7.418 -7.629 13.758 1.00 90.00 135 HIS A CA 1
ATOM 1071 C C . HIS A 1 135 ? -7.146 -6.834 15.046 1.00 90.00 135 HIS A C 1
ATOM 1073 O O . HIS A 1 135 ? -6.052 -6.286 15.215 1.00 90.00 135 HIS A O 1
ATOM 1079 N N . PRO A 1 136 ? -8.091 -6.816 16.009 1.00 87.69 136 PRO A N 1
ATOM 1080 C CA . PRO A 1 136 ? -7.942 -6.050 17.249 1.00 87.69 136 PRO A CA 1
ATOM 1081 C C . PRO A 1 136 ? -6.722 -6.437 18.096 1.00 87.69 136 PRO A C 1
ATOM 1083 O O . PRO A 1 136 ? -6.248 -5.633 18.893 1.00 87.69 136 PRO A O 1
ATOM 1086 N N . CYS A 1 137 ? -6.179 -7.646 17.910 1.00 86.62 137 CYS A N 1
ATOM 1087 C CA . CYS A 1 137 ? -4.946 -8.103 18.558 1.00 86.62 137 CYS A CA 1
ATOM 1088 C C . CYS A 1 137 ? -3.697 -7.305 18.152 1.00 86.62 137 CYS A C 1
ATOM 1090 O O . CYS A 1 137 ? -2.702 -7.334 18.868 1.00 86.62 137 CYS A O 1
ATOM 1092 N N . LEU A 1 138 ? -3.743 -6.590 17.026 1.00 87.38 138 LEU A N 1
ATOM 1093 C CA . LEU A 1 138 ? -2.662 -5.725 16.561 1.00 87.38 138 LEU A CA 1
ATOM 1094 C C . LEU A 1 138 ? -2.730 -4.321 17.177 1.00 87.38 138 LEU A C 1
ATOM 1096 O O . LEU A 1 138 ? -1.848 -3.503 16.925 1.00 87.38 138 LEU A O 1
ATOM 1100 N N . LYS A 1 139 ? -3.762 -4.013 17.972 1.00 85.81 139 LYS A N 1
ATOM 1101 C CA . LYS A 1 139 ? -3.941 -2.690 18.569 1.00 85.81 139 LYS A CA 1
ATOM 1102 C C . LYS A 1 139 ? -2.842 -2.389 19.592 1.00 85.81 139 LYS A C 1
ATOM 1104 O O . LYS A 1 139 ? -2.599 -3.174 20.506 1.00 85.81 139 LYS A O 1
ATOM 1109 N N . GLU A 1 140 ? -2.233 -1.211 19.486 1.00 80.00 140 GLU A N 1
ATOM 1110 C CA . GLU A 1 140 ? -1.228 -0.767 20.456 1.00 80.00 140 GLU A CA 1
ATOM 1111 C C . GLU A 1 140 ? -1.836 -0.493 21.845 1.00 80.00 140 GLU A C 1
ATOM 1113 O O . GLU A 1 140 ? -2.790 0.292 21.959 1.00 80.00 140 GLU A O 1
ATOM 1118 N N . PRO A 1 141 ? -1.275 -1.076 22.922 1.00 75.69 141 PRO A N 1
ATOM 1119 C CA . PRO A 1 141 ? -1.717 -0.796 24.280 1.00 75.69 141 PRO A CA 1
ATOM 1120 C C . PRO A 1 141 ? -1.333 0.636 24.683 1.00 75.69 141 PRO A C 1
ATOM 1122 O O . PRO A 1 141 ? -0.173 1.028 24.608 1.00 75.69 141 PRO A O 1
ATOM 1125 N N . GLY A 1 142 ? -2.318 1.425 25.122 1.00 69.06 142 GLY A N 1
ATOM 1126 C CA . GLY A 1 142 ? -2.117 2.799 25.610 1.00 69.06 142 GLY A CA 1
ATOM 1127 C C . GLY A 1 142 ? -2.423 3.917 24.604 1.00 69.06 142 GLY A C 1
ATOM 1128 O O . GLY A 1 142 ? -2.461 5.081 24.995 1.00 69.06 142 GLY A O 1
ATOM 1129 N N . SER A 1 143 ? -2.714 3.594 23.339 1.00 71.44 143 SER A N 1
ATOM 1130 C CA . SER A 1 143 ? -3.155 4.572 22.334 1.00 71.44 143 SER A CA 1
ATOM 1131 C C . SER A 1 143 ? -4.679 4.545 22.164 1.00 71.44 143 SER A C 1
ATOM 1133 O O . SER A 1 143 ? -5.284 3.475 22.063 1.00 71.44 143 SER A O 1
ATOM 1135 N N . LYS A 1 144 ? -5.321 5.725 22.111 1.00 69.88 144 LYS A N 1
ATOM 1136 C CA . LYS A 1 144 ? -6.782 5.847 21.905 1.00 69.88 144 LYS A CA 1
ATOM 1137 C C . LYS A 1 144 ? -7.218 5.191 20.588 1.00 69.88 144 LYS A C 1
ATOM 1139 O O . LYS A 1 144 ? -8.228 4.490 20.539 1.00 69.88 144 LYS A O 1
ATOM 1144 N N . GLU A 1 145 ? -6.406 5.376 19.554 1.00 74.31 145 GLU A N 1
ATOM 1145 C CA . GLU A 1 145 ? -6.666 4.948 18.179 1.00 74.31 145 GLU A CA 1
ATOM 1146 C C . GLU A 1 145 ? -5.986 3.614 17.847 1.00 74.31 145 GLU A C 1
ATOM 1148 O O . GLU A 1 145 ? -6.557 2.796 17.133 1.00 74.31 145 GLU A O 1
ATOM 1153 N N . GLY A 1 146 ? -4.809 3.337 18.420 1.00 81.50 146 GLY A N 1
ATOM 1154 C CA . GLY A 1 146 ? -4.149 2.026 18.362 1.00 81.50 146 GLY A CA 1
ATOM 1155 C C . GLY A 1 146 ? -3.692 1.540 16.977 1.00 81.50 146 GLY A C 1
ATOM 1156 O O . GLY A 1 146 ? -3.159 0.437 16.890 1.00 81.50 146 GLY A O 1
ATOM 1157 N N . PHE A 1 147 ? -3.871 2.348 15.923 1.00 85.06 147 PHE A N 1
ATOM 1158 C CA . PHE A 1 147 ? -3.399 2.096 14.553 1.00 85.06 147 PHE A CA 1
ATOM 1159 C C . PHE A 1 147 ? -2.212 2.985 14.134 1.00 85.06 147 PHE A C 1
ATOM 1161 O O . PHE A 1 147 ? -1.731 2.900 13.002 1.00 85.06 147 PHE A O 1
ATOM 1168 N N . TYR A 1 148 ? -1.750 3.876 15.017 1.00 87.81 148 TYR A N 1
ATOM 1169 C CA . TYR A 1 148 ? -0.813 4.934 14.647 1.00 87.81 148 TYR A CA 1
ATOM 1170 C C . TYR A 1 148 ? 0.555 4.389 14.223 1.00 87.81 148 TYR A C 1
ATOM 1172 O O . TYR A 1 148 ? 1.002 4.745 13.134 1.00 87.81 148 TYR A O 1
ATOM 1180 N N . CYS A 1 149 ? 1.208 3.495 14.981 1.00 87.00 149 CYS A N 1
ATOM 1181 C CA . CYS A 1 149 ? 2.509 2.964 14.555 1.00 87.00 149 CYS A CA 1
ATOM 1182 C C . CYS A 1 149 ? 2.379 2.103 13.296 1.00 87.00 149 CYS A C 1
ATOM 1184 O O . CYS A 1 149 ? 3.258 2.177 12.438 1.00 87.00 149 CYS A O 1
ATOM 1186 N N . TRP A 1 150 ? 1.256 1.400 13.101 1.00 89.00 150 TRP A N 1
ATOM 1187 C CA . TRP A 1 150 ? 0.983 0.674 11.853 1.00 89.00 150 TRP A CA 1
ATOM 1188 C C . TRP A 1 150 ? 1.009 1.582 10.625 1.00 89.00 150 TRP A C 1
ATOM 1190 O O . TRP A 1 150 ? 1.594 1.205 9.609 1.00 89.00 150 TRP A O 1
ATOM 1200 N N . LYS A 1 151 ? 0.466 2.803 10.715 1.00 89.56 151 LYS A N 1
ATOM 1201 C CA . LYS A 1 151 ? 0.537 3.791 9.626 1.00 89.56 151 LYS A CA 1
ATOM 1202 C C . LYS A 1 151 ? 1.982 4.074 9.205 1.00 89.56 151 LYS A C 1
ATOM 1204 O O . LYS A 1 151 ? 2.291 4.068 8.012 1.00 89.56 151 LYS A O 1
ATOM 1209 N N . PHE A 1 152 ? 2.878 4.297 10.168 1.00 85.81 152 PHE A N 1
ATOM 1210 C CA . PHE A 1 152 ? 4.291 4.578 9.879 1.00 85.81 152 PHE A CA 1
ATOM 1211 C C . PHE A 1 152 ? 5.033 3.341 9.389 1.00 85.81 152 PHE A C 1
ATOM 1213 O O .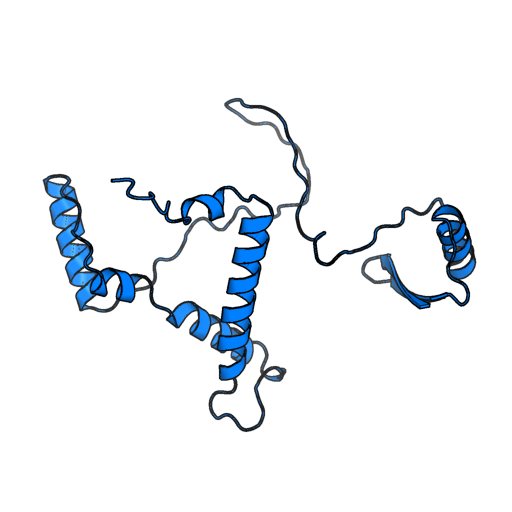 PHE A 1 152 ? 5.761 3.428 8.400 1.00 85.81 152 PHE A O 1
ATOM 1220 N N . SER A 1 153 ? 4.815 2.185 10.019 1.00 88.06 153 SER A N 1
ATOM 1221 C CA . SER A 1 153 ? 5.424 0.919 9.609 1.00 88.06 153 SER A CA 1
ATOM 1222 C C . SER A 1 153 ? 5.047 0.551 8.174 1.00 88.06 153 SER A C 1
ATOM 1224 O O . SER A 1 153 ? 5.923 0.180 7.393 1.00 88.06 153 SER A O 1
ATOM 1226 N N . LEU A 1 154 ? 3.778 0.720 7.791 1.00 87.31 154 LEU A N 1
ATOM 1227 C CA . LEU A 1 154 ? 3.309 0.504 6.421 1.00 87.31 154 LEU A CA 1
ATOM 1228 C C . LEU A 1 154 ? 3.932 1.510 5.451 1.00 87.31 154 LEU A C 1
ATOM 1230 O O . LEU A 1 154 ? 4.454 1.112 4.411 1.00 87.31 154 LEU A O 1
ATOM 1234 N N . GLY A 1 155 ? 3.951 2.799 5.800 1.00 86.00 155 GLY A N 1
ATOM 1235 C CA . GLY A 1 155 ? 4.597 3.827 4.982 1.00 86.00 155 GLY A CA 1
ATOM 1236 C C . GLY A 1 155 ? 6.076 3.526 4.711 1.00 86.00 155 GLY A C 1
ATOM 1237 O O . GLY A 1 155 ? 6.522 3.600 3.562 1.00 86.00 155 GLY A O 1
ATOM 1238 N N . PHE A 1 156 ? 6.816 3.120 5.746 1.00 81.69 156 PHE A N 1
ATOM 1239 C CA . PHE A 1 156 ? 8.229 2.753 5.655 1.00 81.69 156 PHE A CA 1
ATOM 1240 C C . PHE A 1 156 ? 8.440 1.478 4.832 1.00 81.69 156 PHE A C 1
ATOM 1242 O O . PHE A 1 156 ? 9.257 1.465 3.911 1.00 81.69 156 PHE A O 1
ATOM 1249 N N . LYS A 1 157 ? 7.657 0.421 5.091 1.00 87.75 157 LYS A N 1
ATOM 1250 C CA . LYS A 1 157 ? 7.740 -0.840 4.340 1.00 87.75 157 LYS A CA 1
ATOM 1251 C C . LYS A 1 157 ? 7.460 -0.618 2.854 1.00 87.75 157 LYS A C 1
ATOM 1253 O O . LYS A 1 157 ? 8.202 -1.133 2.024 1.00 87.75 157 LYS A O 1
ATOM 1258 N N . MET A 1 158 ? 6.463 0.203 2.516 1.00 83.12 158 MET A N 1
ATOM 1259 C CA . MET A 1 158 ? 6.160 0.571 1.130 1.00 83.12 158 MET A CA 1
ATOM 1260 C C . MET A 1 158 ? 7.277 1.400 0.483 1.00 83.12 158 MET A C 1
ATOM 1262 O O . MET A 1 158 ? 7.521 1.266 -0.715 1.00 83.12 158 MET A O 1
ATOM 1266 N N . GLY A 1 159 ? 7.975 2.240 1.253 1.00 79.44 159 GLY A N 1
ATOM 1267 C CA . GLY A 1 159 ? 9.180 2.941 0.800 1.00 79.44 159 GLY A CA 1
ATOM 1268 C C . GLY A 1 159 ? 10.305 1.977 0.427 1.00 79.44 159 GLY A C 1
ATOM 1269 O O . GLY A 1 159 ? 10.801 2.023 -0.698 1.00 79.44 159 GLY A O 1
ATOM 1270 N N . ASN A 1 160 ? 10.637 1.054 1.330 1.00 82.31 160 ASN A N 1
ATOM 1271 C CA . ASN A 1 160 ? 11.675 0.047 1.104 1.00 82.31 160 ASN A CA 1
ATOM 1272 C C . ASN A 1 160 ? 11.330 -0.878 -0.060 1.00 82.31 160 ASN A C 1
ATOM 1274 O O . ASN A 1 160 ? 12.198 -1.215 -0.856 1.00 82.31 160 ASN A O 1
ATOM 1278 N N . LEU A 1 161 ? 10.061 -1.267 -0.181 1.00 80.06 161 LEU A N 1
ATOM 1279 C CA . LEU A 1 161 ? 9.587 -2.101 -1.276 1.00 80.06 161 LEU A CA 1
ATOM 1280 C C . LEU A 1 161 ? 9.808 -1.411 -2.628 1.00 80.06 161 LEU A C 1
ATOM 1282 O O . LEU A 1 161 ? 10.413 -1.996 -3.522 1.00 80.06 161 LEU A O 1
ATOM 1286 N N . ARG A 1 162 ? 9.411 -0.135 -2.752 1.00 79.31 162 ARG A N 1
ATOM 1287 C CA . ARG A 1 162 ? 9.696 0.667 -3.952 1.00 79.31 162 ARG A CA 1
ATOM 1288 C C . ARG A 1 162 ? 11.193 0.742 -4.241 1.00 79.31 162 ARG A C 1
ATOM 1290 O O . ARG A 1 162 ? 11.589 0.601 -5.390 1.00 79.31 162 ARG A O 1
ATOM 1297 N N . GLN A 1 163 ? 12.023 0.939 -3.217 1.00 74.38 163 GLN A N 1
ATOM 1298 C CA . GLN A 1 163 ? 13.476 0.993 -3.383 1.00 74.38 163 GLN A CA 1
ATOM 1299 C C . GLN A 1 163 ? 14.053 -0.341 -3.875 1.00 74.38 163 GLN A C 1
ATOM 1301 O O . GLN A 1 163 ? 14.853 -0.332 -4.807 1.00 74.38 163 GLN A O 1
ATOM 1306 N N . LYS A 1 164 ? 13.624 -1.473 -3.304 1.00 77.69 164 LYS A N 1
ATOM 1307 C CA . LYS A 1 164 ? 14.055 -2.814 -3.726 1.00 77.69 164 LYS A CA 1
ATOM 1308 C C . LYS A 1 164 ? 13.707 -3.075 -5.192 1.00 77.69 164 LYS A C 1
ATOM 1310 O O . LYS A 1 164 ? 14.594 -3.397 -5.975 1.00 77.69 164 LYS A O 1
ATOM 1315 N N . TYR A 1 165 ? 12.461 -2.830 -5.594 1.00 74.25 165 TYR A N 1
ATOM 1316 C CA . TYR A 1 165 ? 12.037 -3.004 -6.987 1.00 74.25 165 TYR A CA 1
ATOM 1317 C C . TYR A 1 165 ? 12.726 -2.026 -7.958 1.00 74.25 165 TYR A C 1
ATOM 1319 O O . TYR A 1 165 ? 13.018 -2.383 -9.097 1.00 74.25 165 TYR A O 1
ATOM 1327 N N . CYS A 1 166 ? 13.057 -0.807 -7.514 1.00 70.19 166 CYS A N 1
ATOM 1328 C CA . CYS A 1 166 ? 13.883 0.121 -8.292 1.00 70.19 166 CYS A CA 1
ATOM 1329 C C . CYS A 1 166 ? 15.312 -0.395 -8.531 1.00 70.19 166 CYS A C 1
ATOM 1331 O O . CYS A 1 166 ? 15.893 -0.075 -9.568 1.00 70.19 166 CYS A O 1
ATOM 1333 N N . ILE A 1 167 ? 15.899 -1.121 -7.572 1.00 72.12 167 ILE A N 1
ATOM 1334 C CA . ILE A 1 167 ? 17.243 -1.715 -7.689 1.00 72.12 167 ILE A CA 1
ATOM 1335 C C . ILE A 1 167 ? 17.196 -2.971 -8.565 1.00 72.12 167 ILE A C 1
ATOM 1337 O O . ILE A 1 167 ? 18.066 -3.143 -9.411 1.00 72.12 167 ILE A O 1
ATOM 1341 N N . ALA A 1 168 ? 16.147 -3.785 -8.429 1.00 76.75 168 ALA A N 1
ATOM 1342 C CA . ALA A 1 168 ? 15.920 -4.993 -9.226 1.00 76.75 168 ALA A CA 1
ATOM 1343 C C . ALA A 1 168 ? 15.585 -4.719 -10.709 1.00 76.75 168 ALA A C 1
ATOM 1345 O O . ALA A 1 168 ? 15.414 -5.651 -11.487 1.00 76.75 168 ALA A O 1
ATOM 1346 N N . GLY A 1 169 ? 15.494 -3.449 -11.120 1.00 67.75 169 GLY A N 1
ATOM 1347 C CA . GLY A 1 169 ? 15.308 -3.072 -12.521 1.00 67.75 169 GLY A CA 1
ATOM 1348 C C . GLY A 1 169 ? 13.867 -3.158 -13.023 1.00 67.75 169 GLY A C 1
ATOM 1349 O O . GLY A 1 169 ? 13.661 -3.192 -14.234 1.00 67.75 169 GLY A O 1
ATOM 1350 N N . CYS A 1 170 ? 12.863 -3.153 -12.137 1.00 62.69 170 CYS A N 1
ATOM 1351 C CA . CYS A 1 170 ? 11.458 -3.190 -12.545 1.00 62.69 170 CYS A CA 1
ATOM 1352 C C . CYS A 1 170 ? 11.087 -1.927 -13.355 1.00 62.69 170 CYS A C 1
ATOM 1354 O O . CYS A 1 170 ? 11.080 -0.819 -12.797 1.00 62.69 170 CYS A O 1
ATOM 1356 N N . PRO A 1 171 ? 10.745 -2.059 -14.654 1.00 56.94 171 PRO A N 1
ATOM 1357 C CA . PRO A 1 171 ? 10.549 -0.917 -15.548 1.00 56.94 171 PRO A CA 1
ATOM 1358 C C . PRO A 1 171 ? 9.359 -0.039 -15.137 1.00 56.94 171 PRO A C 1
ATOM 1360 O O . PRO A 1 171 ? 9.402 1.174 -15.328 1.00 56.94 171 PRO A O 1
ATOM 1363 N N . GLU A 1 172 ? 8.345 -0.613 -14.485 1.00 56.38 172 GLU A N 1
ATOM 1364 C CA . GLU A 1 172 ? 7.167 0.111 -13.983 1.00 56.38 172 GLU A CA 1
ATOM 1365 C C . GLU A 1 172 ? 7.514 1.181 -12.933 1.00 56.38 172 GLU A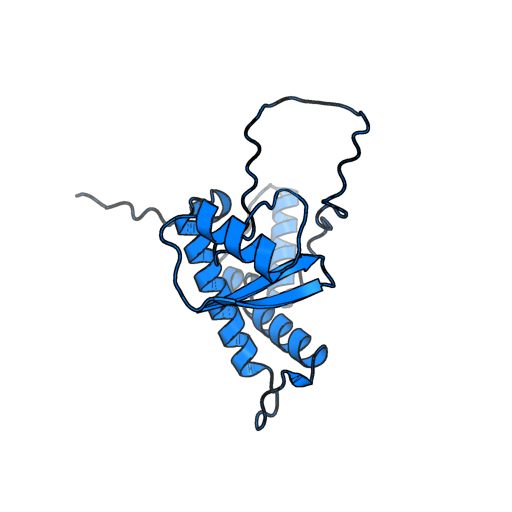 C 1
ATOM 1367 O O . GLU A 1 172 ? 6.843 2.210 -12.843 1.00 56.38 172 GLU A O 1
ATOM 1372 N N . LEU A 1 173 ? 8.593 0.988 -12.166 1.00 57.91 173 LEU A N 1
ATOM 1373 C CA . LEU A 1 173 ? 9.066 1.966 -11.179 1.00 57.91 173 LEU A CA 1
ATOM 1374 C C . LEU A 1 173 ? 10.184 2.871 -11.713 1.00 57.91 173 LEU A C 1
ATOM 1376 O O . LEU A 1 173 ? 10.460 3.921 -11.126 1.00 57.91 173 LEU A O 1
ATOM 1380 N N . ALA A 1 174 ? 10.801 2.514 -12.842 1.00 54.12 174 ALA A N 1
ATOM 1381 C CA . ALA A 1 174 ? 11.853 3.304 -13.478 1.00 54.12 174 ALA A CA 1
ATOM 1382 C C . ALA A 1 174 ? 11.341 4.645 -14.042 1.00 54.12 174 ALA A C 1
ATOM 1384 O O . ALA A 1 174 ? 12.106 5.609 -14.115 1.00 54.12 174 ALA A O 1
ATOM 1385 N N . VAL A 1 175 ? 10.045 4.738 -14.368 1.00 53.44 175 VAL A N 1
ATOM 1386 C CA . VAL A 1 175 ? 9.395 5.928 -14.956 1.00 53.44 175 VAL A CA 1
ATOM 1387 C C . VAL A 1 175 ? 9.406 7.144 -14.013 1.00 53.44 175 VAL A C 1
ATOM 1389 O O . VAL A 1 175 ? 9.388 8.283 -14.469 1.00 53.44 175 VAL A O 1
ATOM 1392 N N . ASN A 1 176 ? 9.505 6.933 -12.694 1.00 49.59 176 ASN A N 1
ATOM 1393 C CA . ASN A 1 176 ? 9.497 8.013 -11.697 1.00 49.59 176 ASN A CA 1
ATOM 1394 C C . ASN A 1 176 ? 10.886 8.582 -11.356 1.00 49.59 176 ASN A C 1
ATOM 1396 O O . ASN A 1 176 ? 11.000 9.429 -10.462 1.00 49.59 176 ASN A O 1
ATOM 1400 N N . ARG A 1 177 ? 11.959 8.164 -12.041 1.00 53.66 177 ARG A N 1
ATOM 1401 C CA . ARG A 1 177 ? 13.267 8.810 -11.874 1.00 53.66 177 ARG A CA 1
ATOM 1402 C C . ARG A 1 177 ? 13.236 10.185 -12.545 1.00 53.66 177 ARG A C 1
ATOM 1404 O O . ARG A 1 177 ? 13.187 10.277 -13.768 1.00 53.66 177 ARG A O 1
ATOM 1411 N N . LYS A 1 178 ? 13.323 11.269 -11.759 1.00 49.81 178 LYS A N 1
ATOM 1412 C CA . LYS A 1 178 ? 13.732 12.570 -12.314 1.00 49.81 178 LYS A CA 1
ATOM 1413 C C . LYS A 1 178 ? 15.100 12.360 -12.962 1.00 49.81 178 LYS A C 1
ATOM 1415 O O . LYS A 1 178 ? 16.056 12.043 -12.257 1.00 49.81 178 LYS A O 1
ATOM 1420 N N . ARG A 1 179 ? 15.201 12.533 -14.283 1.00 49.25 179 ARG A N 1
ATOM 1421 C CA . ARG A 1 179 ? 16.496 12.819 -14.904 1.00 49.25 179 ARG A CA 1
ATOM 1422 C C . ARG A 1 179 ? 16.965 14.126 -14.282 1.00 49.25 179 ARG A C 1
ATOM 1424 O O . ARG A 1 179 ? 16.378 15.174 -14.530 1.00 49.25 179 ARG A O 1
ATOM 1431 N N . SER A 1 180 ? 17.964 14.064 -13.414 1.00 49.72 180 SER A N 1
ATOM 1432 C CA . SER A 1 180 ? 18.810 15.219 -13.157 1.00 49.72 180 SER A CA 1
ATOM 1433 C C . SER A 1 180 ? 19.574 15.461 -14.453 1.00 49.72 180 SER A C 1
ATOM 1435 O O . SER A 1 180 ? 20.630 14.880 -14.682 1.00 49.72 180 SER A O 1
ATOM 1437 N N . GLU A 1 181 ? 18.976 16.240 -15.352 1.00 43.06 181 GLU A N 1
ATOM 1438 C CA . GLU A 1 181 ? 19.711 16.849 -16.450 1.00 43.06 181 GLU A CA 1
ATOM 1439 C C . GLU A 1 181 ? 20.753 17.758 -15.803 1.00 43.06 181 GLU A C 1
ATOM 1441 O O . GLU A 1 181 ? 20.426 18.778 -15.194 1.00 43.06 181 GLU A O 1
ATOM 1446 N N . GLY A 1 182 ? 22.010 17.317 -15.843 1.00 41.91 182 GLY A N 1
ATOM 1447 C CA . GLY A 1 182 ? 23.137 18.184 -15.562 1.00 41.91 182 GLY A CA 1
ATOM 1448 C C . GLY A 1 182 ? 23.081 19.326 -16.563 1.00 41.91 182 GLY A C 1
ATOM 1449 O O . GLY A 1 182 ? 23.266 19.114 -17.758 1.00 41.91 182 GLY A O 1
ATOM 1450 N N . GLN A 1 183 ? 22.772 20.527 -16.079 1.00 36.72 183 GLN A N 1
ATOM 1451 C CA . GLN A 1 183 ? 23.034 21.739 -16.834 1.00 36.72 183 GLN A CA 1
ATOM 1452 C C . GLN A 1 183 ? 24.550 21.910 -16.882 1.00 36.72 183 GLN A C 1
ATOM 1454 O O . GLN A 1 183 ? 25.158 22.423 -15.947 1.00 36.72 183 GLN A O 1
ATOM 1459 N N . GLU A 1 184 ? 25.154 21.423 -17.958 1.00 39.03 184 GLU A N 1
ATOM 1460 C CA . GLU A 1 184 ? 26.485 21.827 -18.377 1.00 39.03 184 GLU A CA 1
ATOM 1461 C C . GLU A 1 184 ? 26.352 23.181 -19.089 1.00 39.03 184 GLU A C 1
ATOM 1463 O O . GLU A 1 184 ? 25.740 23.283 -20.156 1.00 39.03 184 GLU A O 1
ATOM 1468 N N . LYS A 1 185 ? 26.868 24.232 -18.451 1.00 33.38 185 LYS A N 1
ATOM 1469 C CA . LYS A 1 185 ? 27.361 25.453 -19.091 1.00 33.38 185 LYS A CA 1
ATOM 1470 C C . LYS A 1 185 ? 28.535 25.994 -18.294 1.00 33.38 185 LYS A C 1
ATOM 1472 O O . LYS A 1 185 ? 28.422 26.017 -17.050 1.00 33.38 185 LYS A O 1
#

Sequence (185 aa):
MLLHVVLADDNIQRVRIERLPEKVDDLKILLKTCLNLEDEIVIQFQDEEFGDCTVDTGSLDTSSQSSGKTSGRSKPWLNLFIIPTFSYDIELKLRKGNDTYQKDGSLLHLTSDIKTDILNKKQIEDVAKALVEKHPCLKEPGSKEGFYCWKFSLGFKMGNLRQKYCIAGCPELAVNRKRSEGQEK

Organism: Nothobranchius furzeri (NCBI:txid105023)